Protein AF-A0A2N0MC65-F1 (afdb_monomer)

Nearest PDB structures (foldseek):
  3na7-assembly1_A  TM=7.141E-01  e=5.495E-02  Helicobacter pylori NCTC 11638
  4ilo-assembly1_A  TM=3.218E-01  e=8.402E-02  Chlamydia trachomatis L2/434/Bu
  5ul1-assembly1_B  TM=4.715E-01  e=9.514E-01  Homo sapiens
  7pg5-assembly1_B  TM=2.904E-01  e=3.392E-01  Homo sapiens
  3mtt-assembly1_A  TM=3.171E-01  e=9.514E-01  Homo sapiens

Foldseek 3Di:
DDDDDDDDDDDDDPDDDPDDPVVVVVVVVVVVVVVPPPPPDPPVFDQDLPCFQVDADPPPRATWGWDWDQDPVRDIFIWTAGPVVRDTDGSCVVVVVVLVVLVVCLVDLVNLVVVLVVVLCVLCVCVVVLVVVLVVLVVVLVVLVVVLVVLVVVLVVDDDPVVNVVSVVVNVVSVVVNVVSVVVNVVSVVVNVVSVVVRDDSVVSSVCSVCVVVVSVVSGD

Mean predicted aligned error: 14.7 Å

Structure (mmCIF, N/CA/C/O backbone):
data_AF-A0A2N0MC65-F1
#
_entry.id   AF-A0A2N0MC65-F1
#
loop_
_atom_site.group_PDB
_atom_site.id
_atom_site.type_symbol
_atom_site.label_atom_id
_atom_site.label_alt_id
_atom_site.label_comp_id
_atom_site.label_asym_id
_atom_site.label_entity_id
_atom_site.label_seq_id
_atom_site.pdbx_PDB_ins_code
_atom_site.Cartn_x
_atom_site.Cartn_y
_atom_site.Cartn_z
_atom_site.occupancy
_atom_site.B_iso_or_equiv
_atom_site.auth_seq_id
_atom_site.auth_comp_id
_atom_site.auth_asym_id
_atom_site.auth_atom_id
_atom_site.pdbx_PDB_model_num
ATOM 1 N N . MET A 1 1 ? -0.352 57.817 -44.879 1.00 36.62 1 MET A N 1
ATOM 2 C CA . MET A 1 1 ? -1.234 56.974 -44.046 1.00 36.62 1 MET A CA 1
ATOM 3 C C . MET A 1 1 ? -0.317 56.097 -43.220 1.00 36.62 1 MET A C 1
ATOM 5 O O . MET A 1 1 ? 0.331 55.238 -43.797 1.00 36.62 1 MET A O 1
ATOM 9 N N . GLY A 1 2 ? -0.131 56.429 -41.943 1.00 42.50 2 GLY A N 1
ATOM 10 C CA . GLY A 1 2 ? 0.715 55.675 -41.018 1.00 42.50 2 GLY A CA 1
ATOM 11 C C . GLY A 1 2 ? -0.144 55.245 -39.841 1.00 42.50 2 GLY A C 1
ATOM 12 O O . GLY A 1 2 ? -0.657 56.103 -39.130 1.00 42.50 2 GLY A O 1
ATOM 13 N N . GLU A 1 3 ? -0.353 53.942 -39.697 1.00 45.69 3 GLU A N 1
ATOM 14 C CA . GLU A 1 3 ? -1.009 53.346 -38.537 1.00 45.69 3 GLU A CA 1
ATOM 15 C C . GLU A 1 3 ? 0.048 53.180 -37.442 1.00 45.69 3 GLU A C 1
ATOM 17 O O . GLU A 1 3 ? 0.952 52.351 -37.535 1.00 45.69 3 GLU A O 1
ATOM 22 N N . SER A 1 4 ? -0.020 54.039 -36.430 1.00 49.09 4 SER A N 1
ATOM 23 C CA . SER A 1 4 ? 0.725 53.905 -35.182 1.00 49.09 4 SER A CA 1
ATOM 24 C C . SER A 1 4 ? 0.089 52.791 -34.350 1.00 49.09 4 SER A C 1
ATOM 26 O O . SER A 1 4 ? -1.007 52.976 -33.824 1.00 49.09 4 SER A O 1
ATOM 28 N N . GLY A 1 5 ? 0.751 51.636 -34.254 1.00 55.03 5 GLY A N 1
ATOM 29 C CA . GLY A 1 5 ? 0.361 50.569 -33.332 1.00 55.03 5 GLY A CA 1
ATOM 30 C C . GLY A 1 5 ? 0.588 51.012 -31.887 1.00 55.03 5 GLY A C 1
ATOM 31 O O . GLY A 1 5 ? 1.717 51.327 -31.517 1.00 55.03 5 GLY A O 1
ATOM 32 N N . GLU A 1 6 ? -0.477 51.082 -31.091 1.00 60.78 6 GLU A N 1
ATOM 33 C CA . GLU A 1 6 ? -0.399 51.393 -29.660 1.00 60.78 6 GLU A CA 1
ATOM 34 C C . GLU A 1 6 ? 0.284 50.253 -28.888 1.00 60.78 6 GLU A C 1
ATOM 36 O O . GLU A 1 6 ? -0.040 49.077 -29.066 1.00 60.78 6 GLU A O 1
ATOM 41 N N . GLU A 1 7 ? 1.235 50.604 -28.018 1.00 63.44 7 GLU A N 1
ATOM 42 C CA . GLU A 1 7 ? 1.900 49.651 -27.127 1.00 63.44 7 GLU A CA 1
ATOM 43 C C . GLU A 1 7 ? 0.936 49.144 -26.038 1.00 63.44 7 GLU A C 1
ATOM 45 O O . GLU A 1 7 ? 0.176 49.929 -25.460 1.00 63.44 7 GLU A O 1
ATOM 50 N N . PRO A 1 8 ? 0.967 47.840 -25.707 1.00 70.69 8 PRO A N 1
ATOM 51 C CA . PRO A 1 8 ? 0.095 47.275 -24.689 1.00 70.69 8 PRO A CA 1
ATOM 52 C C . PRO A 1 8 ? 0.433 47.841 -23.306 1.00 70.69 8 PRO A C 1
ATOM 54 O O . PRO A 1 8 ? 1.553 47.711 -22.811 1.00 70.69 8 PRO A O 1
ATOM 57 N N . ARG A 1 9 ? -0.570 48.436 -22.653 1.00 81.06 9 ARG A N 1
ATOM 58 C CA . ARG A 1 9 ? -0.464 48.973 -21.294 1.00 81.06 9 ARG A CA 1
ATOM 59 C C . ARG A 1 9 ? -1.045 47.989 -20.283 1.00 81.06 9 ARG A C 1
ATOM 61 O O . ARG A 1 9 ? -2.192 47.571 -20.409 1.00 81.06 9 ARG A O 1
ATOM 68 N N . LEU A 1 10 ? -0.269 47.669 -19.249 1.00 82.12 10 LEU A N 1
ATOM 69 C CA . LEU A 1 10 ? -0.772 46.947 -18.081 1.00 82.12 10 LEU A CA 1
ATOM 70 C C . LEU A 1 10 ? -1.671 47.875 -17.255 1.00 82.12 10 LEU A C 1
ATOM 72 O O . LEU A 1 10 ? -1.295 49.012 -16.957 1.00 82.12 10 LEU A O 1
ATOM 76 N N . VAL A 1 11 ? -2.861 47.388 -16.915 1.00 82.12 11 VAL A N 1
ATOM 77 C CA . VAL A 1 11 ? -3.852 48.093 -16.099 1.00 82.12 11 VAL A CA 1
ATOM 78 C C . VAL A 1 11 ? -4.294 47.204 -14.949 1.00 82.12 11 VAL A C 1
ATOM 80 O O . VAL A 1 11 ? -4.362 45.982 -15.095 1.00 82.12 11 VAL A O 1
ATOM 83 N N . ASP A 1 12 ? -4.606 47.828 -13.818 1.00 81.50 12 ASP A N 1
ATOM 84 C CA . ASP A 1 12 ? -5.104 47.110 -12.654 1.00 81.50 12 ASP A CA 1
ATOM 85 C C . ASP A 1 12 ? -6.504 46.553 -12.922 1.00 81.50 12 ASP A C 1
ATOM 87 O O . ASP A 1 12 ? -7.374 47.213 -13.501 1.00 81.50 12 ASP A O 1
ATOM 91 N N . ALA A 1 13 ? -6.716 45.313 -12.491 1.00 80.50 13 ALA A N 1
ATOM 92 C CA . ALA A 1 13 ? -8.001 44.651 -12.609 1.00 80.50 13 ALA A CA 1
ATOM 93 C C . ALA A 1 13 ? -9.028 45.262 -11.643 1.00 80.50 13 ALA A C 1
ATOM 95 O O . ALA A 1 13 ? -8.738 45.538 -10.483 1.00 80.50 13 ALA A O 1
ATOM 96 N N . VAL A 1 14 ? -10.269 45.401 -12.111 1.00 88.88 14 VAL A N 1
ATOM 97 C CA . VAL A 1 14 ? -11.419 45.871 -11.310 1.00 88.88 14 VAL A CA 1
ATOM 98 C C . VAL A 1 14 ? -12.122 44.742 -10.541 1.00 88.88 14 VAL A C 1
ATOM 100 O O . VAL A 1 14 ? -13.134 44.974 -9.883 1.00 88.88 14 VAL A O 1
ATOM 103 N N . TRP A 1 15 ? -11.606 43.514 -10.617 1.00 87.12 15 TRP A N 1
ATOM 104 C CA . TRP A 1 15 ? -12.143 42.336 -9.933 1.00 87.12 15 TRP A CA 1
ATOM 105 C C . TRP A 1 15 ? -11.173 41.814 -8.867 1.00 87.12 15 TRP A C 1
ATOM 107 O O . TRP A 1 15 ? -9.959 41.979 -9.001 1.00 87.12 15 TRP A O 1
ATOM 117 N N . PRO A 1 16 ? -11.691 41.161 -7.808 1.00 84.31 16 PRO A N 1
ATOM 118 C CA . PRO A 1 16 ? -10.854 40.593 -6.763 1.00 84.31 16 PRO A CA 1
ATOM 119 C C . PRO A 1 16 ? -9.924 39.510 -7.318 1.00 84.31 16 PRO A C 1
ATOM 121 O O . PRO A 1 16 ? -10.301 38.708 -8.177 1.00 84.31 16 PRO A O 1
ATOM 124 N N . ALA A 1 17 ? -8.697 39.485 -6.800 1.00 84.62 17 ALA A N 1
ATOM 125 C CA . ALA A 1 17 ? -7.692 38.512 -7.191 1.00 84.62 17 ALA A CA 1
ATOM 126 C C . ALA A 1 17 ? -8.125 37.088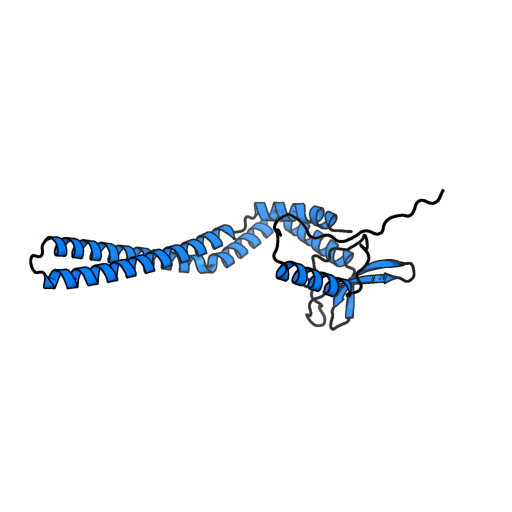 -6.801 1.00 84.62 17 ALA A C 1
ATOM 128 O O . ALA A 1 17 ? -8.540 36.835 -5.672 1.00 84.62 17 ALA A O 1
ATOM 129 N N . ILE A 1 18 ? -7.991 36.147 -7.739 1.00 90.25 18 ILE A N 1
ATOM 130 C CA . ILE A 1 18 ? -8.293 34.720 -7.516 1.00 90.25 18 ILE A CA 1
ATOM 131 C C . ILE A 1 18 ? -7.242 34.082 -6.594 1.00 90.25 18 ILE A C 1
ATOM 133 O O . ILE A 1 18 ? -7.524 33.142 -5.853 1.00 90.25 18 ILE A O 1
ATOM 137 N N . VAL A 1 19 ? -6.011 34.591 -6.644 1.00 89.88 19 VAL A N 1
ATOM 138 C CA . VAL A 1 19 ? -4.861 34.101 -5.885 1.00 89.88 19 VAL A CA 1
ATOM 139 C C . VAL A 1 19 ? -4.176 35.296 -5.232 1.00 89.88 19 VAL A C 1
ATOM 141 O O . VAL A 1 19 ? -4.154 36.379 -5.809 1.00 89.88 19 VAL A O 1
ATOM 144 N N . ASN A 1 20 ? -3.619 35.112 -4.033 1.00 90.50 20 ASN A N 1
ATOM 145 C CA . ASN A 1 20 ? -2.856 36.174 -3.387 1.00 90.50 20 ASN A CA 1
ATOM 146 C C . ASN A 1 20 ? -1.553 36.477 -4.155 1.00 90.50 20 ASN A C 1
ATOM 148 O O . ASN A 1 20 ? -0.960 35.610 -4.806 1.00 90.50 20 ASN A O 1
ATOM 152 N N . GLU A 1 21 ? -1.108 37.727 -4.058 1.00 86.94 21 GLU A N 1
ATOM 153 C CA . GLU A 1 21 ? 0.061 38.221 -4.790 1.00 86.94 21 GLU A CA 1
ATOM 154 C C . GLU A 1 21 ? 1.336 37.457 -4.412 1.00 86.94 21 GLU A C 1
ATOM 156 O O . GLU A 1 21 ? 2.137 37.092 -5.269 1.00 86.94 21 GLU A O 1
ATOM 161 N N . GLU A 1 22 ? 1.491 37.113 -3.132 1.00 90.19 22 GLU A N 1
ATOM 162 C CA . GLU A 1 22 ? 2.648 36.361 -2.642 1.00 90.19 22 GLU A CA 1
ATOM 163 C C . GLU A 1 22 ? 2.782 34.986 -3.313 1.00 90.19 22 GLU A C 1
ATOM 165 O O . GLU A 1 22 ? 3.877 34.617 -3.751 1.00 90.19 22 GLU A O 1
ATOM 170 N N . LYS A 1 23 ? 1.679 34.233 -3.455 1.00 90.25 23 LYS A N 1
ATOM 171 C CA . LYS A 1 23 ? 1.675 32.928 -4.135 1.00 90.25 23 LYS A CA 1
ATOM 172 C C . LYS A 1 23 ? 1.875 33.089 -5.635 1.00 90.25 23 LYS A C 1
ATOM 174 O O . LYS A 1 23 ? 2.596 32.282 -6.221 1.00 90.25 23 LYS A O 1
ATOM 179 N N . PHE A 1 24 ? 1.300 34.122 -6.253 1.00 91.94 24 PHE A N 1
ATOM 180 C CA . PHE A 1 24 ? 1.530 34.412 -7.669 1.00 91.94 24 PHE A CA 1
ATOM 181 C C . PHE A 1 24 ? 3.016 34.686 -7.943 1.00 91.94 24 PHE A C 1
ATOM 183 O O . PHE A 1 24 ? 3.626 34.017 -8.780 1.00 91.94 24 PHE A O 1
ATOM 190 N N . GLN A 1 25 ? 3.643 35.571 -7.164 1.00 90.81 25 GLN A N 1
ATOM 191 C CA . GLN A 1 25 ? 5.069 35.878 -7.294 1.00 90.81 25 GLN A CA 1
ATOM 192 C C . GLN A 1 25 ? 5.977 34.696 -6.938 1.00 90.81 25 GLN A C 1
ATOM 194 O O . GLN A 1 25 ? 7.052 34.550 -7.522 1.00 90.81 25 GLN A O 1
ATOM 199 N N . ALA A 1 26 ? 5.589 33.838 -5.989 1.00 87.62 26 ALA A N 1
ATOM 200 C CA . ALA A 1 26 ? 6.330 32.614 -5.686 1.00 87.62 26 ALA A CA 1
ATOM 201 C C . ALA A 1 26 ? 6.344 31.648 -6.884 1.00 87.62 26 ALA A C 1
ATOM 203 O O . ALA A 1 26 ? 7.395 31.102 -7.222 1.00 87.62 26 ALA A O 1
ATOM 204 N N . VAL A 1 27 ? 5.209 31.489 -7.575 1.00 88.00 27 VAL A N 1
ATOM 205 C CA . VAL A 1 27 ? 5.118 30.667 -8.792 1.00 88.00 27 VAL A CA 1
ATOM 206 C C . VAL A 1 27 ? 5.923 31.278 -9.937 1.00 88.00 27 VAL A C 1
ATOM 208 O O . VAL A 1 27 ? 6.680 30.552 -10.576 1.00 88.00 27 VAL A O 1
ATOM 211 N N . GLN A 1 28 ? 5.836 32.592 -10.166 1.00 88.06 28 GLN A N 1
ATOM 212 C CA . GLN A 1 28 ? 6.640 33.263 -11.200 1.00 88.06 28 GLN A CA 1
ATOM 213 C C . GLN A 1 28 ? 8.144 33.077 -10.961 1.00 88.06 28 GLN A C 1
ATOM 215 O O . GLN A 1 28 ? 8.881 32.771 -11.896 1.00 88.06 28 GLN A O 1
ATOM 220 N N . ARG A 1 29 ? 8.598 33.165 -9.702 1.00 86.19 29 ARG A N 1
ATOM 221 C CA . ARG A 1 29 ? 9.990 32.867 -9.326 1.00 86.19 29 ARG A CA 1
ATOM 222 C C . ARG A 1 29 ? 10.370 31.419 -9.631 1.00 86.19 29 ARG A C 1
ATOM 224 O O . ARG A 1 29 ? 11.403 31.200 -10.248 1.00 86.19 29 ARG A O 1
ATOM 231 N N . LEU A 1 30 ? 9.524 30.447 -9.281 1.00 79.50 30 LEU A N 1
ATOM 232 C CA . LEU A 1 30 ? 9.754 29.033 -9.608 1.00 79.50 30 LEU A CA 1
ATOM 233 C C . LEU A 1 30 ? 9.799 28.775 -11.121 1.00 79.50 30 LEU A C 1
ATOM 235 O O . LEU A 1 30 ? 10.592 27.956 -11.579 1.00 79.50 30 LEU A O 1
ATOM 239 N N . MET A 1 31 ? 8.948 29.444 -11.901 1.00 74.94 31 MET A N 1
ATOM 240 C CA . MET A 1 31 ? 8.931 29.317 -13.361 1.00 74.94 31 MET A CA 1
ATOM 241 C C . MET A 1 31 ? 10.159 29.969 -14.001 1.00 74.94 31 MET A C 1
ATOM 243 O O . MET A 1 31 ? 10.722 29.392 -14.924 1.00 74.94 31 MET A O 1
ATOM 247 N N . ALA A 1 32 ? 10.606 31.121 -13.497 1.00 76.25 32 ALA A N 1
ATOM 248 C CA . ALA A 1 32 ? 11.828 31.778 -13.953 1.00 76.25 32 ALA A CA 1
ATOM 249 C C . ALA A 1 32 ? 13.080 30.946 -13.629 1.00 76.25 32 ALA A C 1
ATOM 251 O O . ALA A 1 32 ? 13.940 30.784 -14.492 1.00 76.25 32 ALA A O 1
ATOM 252 N N . ASP A 1 33 ? 13.144 30.359 -12.431 1.00 66.31 33 ASP A N 1
ATOM 253 C CA . ASP A 1 33 ? 14.253 29.502 -11.990 1.00 66.31 33 ASP A CA 1
ATOM 254 C C . ASP A 1 33 ? 14.330 28.212 -12.831 1.00 66.31 33 ASP A C 1
ATOM 256 O O . ASP A 1 33 ? 15.387 27.833 -13.334 1.00 66.31 33 ASP A O 1
ATOM 260 N N . LYS A 1 34 ? 13.171 27.601 -13.124 1.00 56.34 34 LYS A N 1
ATOM 261 C CA . LYS A 1 34 ? 13.060 26.464 -14.058 1.00 56.34 34 LYS A CA 1
ATOM 262 C C . LYS A 1 34 ? 13.253 26.849 -15.531 1.00 56.34 34 LYS A C 1
ATOM 264 O O . LYS A 1 34 ? 13.593 25.995 -16.345 1.00 56.34 34 LYS A O 1
ATOM 269 N N . GLY A 1 35 ? 13.029 28.110 -15.890 1.00 47.56 35 GLY A N 1
ATOM 270 C CA . GLY A 1 35 ? 13.217 28.632 -17.244 1.00 47.56 35 GLY A CA 1
ATOM 271 C C . GLY A 1 35 ? 14.684 28.880 -17.608 1.00 47.56 35 GLY A C 1
ATOM 272 O O . GLY A 1 35 ? 15.019 28.882 -18.791 1.00 47.56 35 GLY A O 1
ATOM 273 N N . GLN A 1 36 ? 15.565 29.053 -16.614 1.00 47.59 36 GLN A N 1
ATOM 274 C CA . GLN A 1 36 ? 17.010 29.235 -16.821 1.00 47.59 36 GLN A CA 1
ATOM 275 C C . GLN A 1 36 ? 17.786 27.916 -16.933 1.00 47.59 36 GLN A C 1
ATOM 277 O O . GLN A 1 36 ? 18.878 27.886 -17.504 1.00 47.59 36 GLN A O 1
ATOM 282 N N . THR A 1 37 ? 17.226 26.799 -16.467 1.00 43.25 37 THR A N 1
ATOM 283 C CA . THR A 1 37 ? 17.729 25.471 -16.829 1.00 43.25 37 THR A CA 1
ATOM 284 C C . THR A 1 37 ? 17.383 25.183 -18.288 1.00 43.25 37 THR A C 1
ATOM 286 O O . THR A 1 37 ? 16.239 24.883 -18.607 1.00 43.25 37 THR A O 1
ATOM 289 N N . HIS A 1 38 ? 18.375 25.306 -19.175 1.00 43.81 38 HIS A N 1
ATOM 290 C CA . HIS A 1 38 ? 18.324 25.012 -20.612 1.00 43.81 38 HIS A CA 1
ATOM 291 C C . HIS A 1 38 ? 17.543 23.729 -20.969 1.00 43.81 38 HIS A C 1
ATOM 293 O O . HIS A 1 38 ? 18.106 22.648 -21.128 1.00 43.81 38 HIS A O 1
ATOM 299 N N . GLY A 1 39 ? 16.239 23.885 -21.173 1.00 41.28 39 GLY A N 1
ATOM 300 C CA . GLY A 1 39 ? 15.321 22.890 -21.721 1.00 41.28 39 GLY A CA 1
ATOM 301 C C . GLY A 1 39 ? 14.270 23.550 -22.612 1.00 41.28 39 GLY A C 1
ATOM 302 O O . GLY A 1 39 ? 13.140 23.082 -22.700 1.00 41.28 39 GLY A O 1
ATOM 303 N N . SER A 1 40 ? 14.612 24.684 -23.230 1.00 42.94 40 SER A N 1
ATOM 304 C CA . SER A 1 40 ? 13.756 25.397 -24.176 1.00 42.94 40 SER A CA 1
ATOM 305 C C . SER A 1 40 ? 13.710 24.630 -25.489 1.00 42.94 40 SER A C 1
ATOM 307 O O . SER A 1 40 ? 14.579 24.749 -26.349 1.00 42.94 40 SER A O 1
ATOM 309 N N . GLY A 1 41 ? 12.681 23.812 -25.608 1.00 39.09 41 GLY A N 1
ATOM 310 C CA . GLY A 1 41 ? 12.349 23.066 -26.800 1.00 39.09 41 GLY A CA 1
ATOM 311 C C . GLY A 1 41 ? 11.557 21.862 -26.359 1.00 39.09 41 GLY A C 1
ATOM 312 O O . GLY A 1 41 ? 12.113 20.947 -25.757 1.00 39.09 41 GLY A O 1
ATOM 313 N N . ALA A 1 42 ? 10.265 21.853 -26.670 1.00 44.41 42 ALA A N 1
ATOM 314 C CA . ALA A 1 42 ? 9.516 20.618 -26.783 1.00 44.41 42 ALA A CA 1
ATOM 315 C C . ALA A 1 42 ? 10.257 19.730 -27.794 1.00 44.41 42 ALA A C 1
ATOM 317 O O . ALA A 1 42 ? 10.017 19.789 -28.997 1.00 44.41 42 ALA A O 1
ATOM 318 N N . SER A 1 43 ? 11.253 18.975 -27.328 1.00 44.78 43 SER A N 1
ATOM 319 C CA . SER A 1 43 ? 11.901 17.974 -28.147 1.00 44.78 43 SER A CA 1
ATOM 320 C C . SER A 1 43 ? 10.841 16.901 -28.304 1.00 44.78 43 SER A C 1
ATOM 322 O O . SER A 1 43 ? 10.535 16.203 -27.340 1.00 44.78 43 SER A O 1
ATOM 324 N N . SER A 1 44 ? 10.242 16.834 -29.485 1.00 52.59 44 SER A N 1
ATOM 325 C CA . SER A 1 44 ? 9.050 16.049 -29.818 1.00 52.59 44 SER A CA 1
ATOM 326 C C . SER A 1 44 ? 9.230 14.530 -29.724 1.00 52.59 44 SER A C 1
ATOM 328 O O . SER A 1 44 ? 8.427 13.795 -30.272 1.00 52.59 44 SER A O 1
ATOM 330 N N . ILE A 1 45 ? 10.291 14.060 -29.070 1.00 53.81 45 ILE A N 1
ATOM 331 C CA . ILE A 1 45 ? 10.597 12.654 -28.836 1.00 53.81 45 ILE A CA 1
ATOM 332 C C . ILE A 1 45 ? 11.269 12.597 -27.458 1.00 53.81 45 ILE A C 1
ATOM 334 O O . ILE A 1 45 ? 12.495 12.727 -27.345 1.00 53.81 45 ILE A O 1
ATOM 338 N N . GLN A 1 46 ? 10.458 12.514 -26.403 1.00 66.25 46 GLN A N 1
ATOM 339 C CA . GLN A 1 46 ? 10.926 12.200 -25.055 1.00 66.25 46 GLN A CA 1
ATOM 340 C C . GLN A 1 46 ? 10.673 10.716 -24.830 1.00 66.25 46 GLN A C 1
ATOM 342 O O . GLN A 1 46 ? 9.563 10.323 -24.496 1.00 66.25 46 GLN A O 1
ATOM 347 N N . HIS A 1 47 ? 11.694 9.886 -25.051 1.00 77.75 47 HIS A N 1
ATOM 348 C CA . HIS A 1 47 ? 11.622 8.487 -24.637 1.00 77.75 47 HIS A CA 1
ATOM 349 C C . HIS A 1 47 ? 11.307 8.422 -23.146 1.00 77.75 47 HIS A C 1
ATOM 351 O O . HIS A 1 47 ? 12.029 9.010 -22.335 1.00 77.75 47 HIS A O 1
ATOM 357 N N . VAL A 1 48 ? 10.222 7.740 -22.790 1.00 84.88 48 VAL A N 1
ATOM 358 C CA . VAL A 1 48 ? 9.811 7.589 -21.397 1.00 84.88 48 VAL A CA 1
ATOM 359 C C . VAL A 1 48 ? 10.616 6.449 -20.787 1.00 84.88 48 VAL A C 1
ATOM 361 O O . VAL A 1 48 ? 10.358 5.276 -21.033 1.00 84.88 48 VAL A O 1
ATOM 364 N N . TYR A 1 49 ? 11.614 6.783 -19.971 1.00 87.00 49 TYR A N 1
ATOM 365 C CA . TYR A 1 49 ? 12.469 5.788 -19.323 1.00 87.00 49 TYR A CA 1
ATOM 366 C C . TYR A 1 49 ? 11.805 5.155 -18.092 1.00 87.00 49 TYR A C 1
ATOM 368 O O . TYR A 1 49 ? 12.285 5.325 -16.966 1.00 87.00 49 TYR A O 1
ATOM 376 N N . SER A 1 50 ? 10.735 4.388 -18.305 1.00 85.25 50 SER A N 1
ATOM 377 C CA . SER A 1 50 ? 9.929 3.749 -17.252 1.00 85.25 50 SER A CA 1
ATOM 378 C C . SER A 1 50 ? 10.723 2.797 -16.348 1.00 85.25 50 SER A C 1
ATOM 380 O O . SER A 1 50 ? 10.352 2.591 -15.198 1.00 85.25 50 SER A O 1
ATOM 382 N N . LEU A 1 51 ? 11.838 2.239 -16.838 1.00 89.19 51 LEU A N 1
ATOM 383 C CA . LEU A 1 51 ? 12.704 1.331 -16.072 1.00 89.19 51 LEU A CA 1
ATOM 384 C C . LEU A 1 51 ? 13.892 2.025 -15.386 1.00 89.19 51 LEU A C 1
ATOM 386 O O . LEU A 1 51 ? 14.769 1.352 -14.832 1.00 89.19 51 LEU A O 1
ATOM 390 N N . SER A 1 52 ? 13.950 3.361 -15.410 1.00 90.00 52 SER A N 1
ATOM 391 C CA . SER A 1 52 ? 14.992 4.099 -14.689 1.00 90.00 52 SER A CA 1
ATOM 392 C C . SER A 1 52 ? 14.993 3.695 -13.222 1.00 90.00 52 SER A C 1
ATOM 394 O O . SER A 1 52 ? 13.944 3.608 -12.587 1.00 90.00 52 SER A O 1
ATOM 396 N N . ARG A 1 53 ? 16.184 3.454 -12.674 1.00 89.12 53 ARG A N 1
ATOM 397 C CA . ARG A 1 53 ? 16.413 3.040 -11.282 1.00 89.12 53 ARG A CA 1
ATOM 398 C C . ARG A 1 53 ? 15.888 1.649 -10.900 1.00 89.12 53 ARG A C 1
ATOM 400 O O . ARG A 1 53 ? 16.164 1.218 -9.780 1.00 89.12 53 ARG A O 1
ATOM 407 N N . LEU A 1 54 ? 15.204 0.944 -11.807 1.00 92.62 54 LEU A N 1
ATOM 408 C CA . LEU A 1 54 ? 14.873 -0.483 -11.687 1.00 92.62 54 LEU A CA 1
ATOM 409 C C . LEU A 1 54 ? 15.988 -1.362 -12.267 1.00 92.62 54 LEU A C 1
ATOM 411 O O . LEU A 1 54 ? 16.273 -2.442 -11.747 1.00 92.62 54 LEU A O 1
ATOM 415 N N . VAL A 1 55 ? 16.669 -0.880 -13.309 1.00 91.88 55 VAL A N 1
ATOM 416 C CA . VAL A 1 55 ? 17.843 -1.544 -13.885 1.00 91.88 55 VAL A CA 1
ATOM 417 C C . VAL A 1 55 ? 19.068 -1.293 -13.001 1.00 91.88 55 VAL A C 1
ATOM 419 O O . VAL A 1 55 ? 19.371 -0.153 -12.640 1.00 91.88 55 VAL A O 1
ATOM 422 N N . HIS A 1 56 ? 19.790 -2.363 -12.665 1.00 94.00 56 HIS A N 1
ATOM 423 C CA . HIS A 1 56 ? 20.982 -2.315 -11.817 1.00 94.00 56 HIS A CA 1
ATOM 424 C C . HIS A 1 56 ? 22.223 -2.761 -12.595 1.00 94.00 56 HIS A C 1
ATOM 426 O O . HIS A 1 56 ? 22.206 -3.754 -13.325 1.00 94.00 56 HIS A O 1
ATOM 432 N N . CYS A 1 57 ? 23.332 -2.044 -12.417 1.00 93.75 57 CYS A N 1
ATOM 433 C CA . CYS A 1 57 ? 24.602 -2.392 -13.038 1.00 93.75 57 CYS A CA 1
ATOM 434 C C . CYS A 1 57 ? 25.195 -3.634 -12.367 1.00 93.75 57 CYS A C 1
ATOM 436 O O . CYS A 1 57 ? 25.522 -3.607 -11.186 1.00 93.75 57 CYS A O 1
ATOM 438 N N . LYS A 1 58 ? 25.446 -4.704 -13.128 1.00 92.12 58 LYS A N 1
ATOM 439 C CA . LYS A 1 58 ? 26.060 -5.933 -12.591 1.00 92.12 58 LYS A CA 1
ATOM 440 C C . LYS A 1 58 ? 27.457 -5.719 -11.988 1.00 92.12 58 LYS A C 1
ATOM 442 O O . LYS A 1 58 ? 27.879 -6.499 -11.143 1.00 92.12 58 LYS A O 1
ATOM 447 N N . ARG A 1 59 ? 28.192 -4.690 -12.430 1.00 93.25 59 ARG A N 1
ATOM 448 C CA . ARG A 1 59 ? 29.579 -4.447 -12.002 1.00 93.25 59 ARG A CA 1
ATOM 449 C C . ARG A 1 59 ? 29.680 -3.807 -10.616 1.00 93.25 59 ARG A C 1
ATOM 451 O O . ARG A 1 59 ? 30.534 -4.228 -9.846 1.00 93.25 59 ARG A O 1
ATOM 458 N N . CYS A 1 60 ? 28.859 -2.799 -10.319 1.00 93.56 60 CYS A N 1
ATOM 459 C CA . CYS A 1 60 ? 28.900 -2.080 -9.037 1.00 93.56 60 CYS A CA 1
ATOM 460 C C . CYS A 1 60 ? 27.613 -2.198 -8.205 1.00 93.56 60 CYS A C 1
ATOM 462 O O . CYS A 1 60 ? 27.581 -1.739 -7.072 1.00 93.56 60 CYS A O 1
ATOM 464 N N . GLY A 1 61 ? 26.543 -2.782 -8.750 1.00 92.94 61 GLY A N 1
ATOM 465 C CA . GLY A 1 61 ? 25.220 -2.830 -8.116 1.00 92.94 61 GLY A CA 1
ATOM 466 C C . GLY A 1 61 ? 24.446 -1.508 -8.174 1.00 92.94 61 GLY A C 1
ATOM 467 O O . GLY A 1 61 ? 23.283 -1.469 -7.787 1.00 92.94 61 GLY A O 1
ATOM 468 N N . GLY A 1 62 ? 25.058 -0.431 -8.676 1.00 92.50 62 GLY A N 1
ATOM 469 C CA . GLY A 1 62 ? 24.437 0.886 -8.770 1.00 92.50 62 GLY A CA 1
ATOM 470 C C . GLY A 1 62 ? 23.222 0.913 -9.700 1.00 92.50 62 GLY A C 1
ATOM 471 O O . GLY A 1 62 ? 23.174 0.220 -10.720 1.00 92.50 62 GLY A O 1
ATOM 472 N N . LYS A 1 63 ? 22.246 1.754 -9.352 1.00 94.12 63 LYS A N 1
ATOM 473 C CA . LYS A 1 63 ? 21.051 2.020 -10.162 1.00 94.12 63 LYS A CA 1
ATOM 474 C C . LYS A 1 63 ? 21.437 2.722 -11.466 1.00 94.12 63 LYS A C 1
ATOM 476 O O . LYS A 1 63 ? 22.364 3.532 -11.482 1.00 94.12 63 LYS A O 1
ATOM 481 N N . MET A 1 64 ? 20.749 2.385 -12.551 1.00 93.06 64 MET A N 1
ATOM 482 C CA . MET A 1 64 ? 20.977 2.973 -13.871 1.00 93.06 64 MET A CA 1
ATOM 483 C C . MET A 1 64 ? 19.840 3.927 -14.234 1.00 93.06 64 MET A C 1
ATOM 485 O O . MET A 1 64 ? 18.672 3.619 -13.997 1.00 93.06 64 MET A O 1
ATOM 489 N N . ASP A 1 65 ? 20.184 5.065 -14.825 1.00 92.56 65 ASP A N 1
ATOM 490 C CA . ASP A 1 65 ? 19.238 6.113 -15.214 1.00 92.56 65 ASP A CA 1
ATOM 491 C C . ASP A 1 65 ? 19.157 6.220 -16.742 1.00 92.56 65 ASP A C 1
ATOM 493 O O . ASP A 1 65 ? 20.110 5.888 -17.454 1.00 92.56 65 ASP A O 1
ATOM 497 N N . GLY A 1 66 ? 18.006 6.659 -17.249 1.00 90.50 66 GLY A N 1
ATOM 498 C CA . GLY A 1 66 ? 17.811 6.917 -18.670 1.00 90.50 66 GLY A CA 1
ATOM 499 C C . GLY A 1 66 ? 18.645 8.094 -19.177 1.00 90.50 66 GLY A C 1
ATOM 500 O O . GLY A 1 66 ? 18.637 9.174 -18.591 1.00 90.50 66 GLY A O 1
ATOM 501 N N . GLU A 1 67 ? 19.342 7.904 -20.290 1.00 87.88 67 GLU A N 1
ATOM 502 C CA . GLU A 1 67 ? 20.139 8.925 -20.963 1.00 87.88 67 GLU A CA 1
ATOM 503 C C . GLU A 1 67 ? 19.939 8.831 -22.479 1.00 87.88 67 GLU A C 1
ATOM 505 O O . GLU A 1 67 ? 20.027 7.756 -23.077 1.00 87.88 67 GLU A O 1
ATOM 510 N N . SER A 1 68 ? 19.711 9.978 -23.124 1.00 87.25 68 SER A N 1
ATOM 511 C CA . SER A 1 68 ? 19.707 10.068 -24.584 1.00 87.25 68 SER A CA 1
ATOM 512 C C . SER A 1 68 ? 21.051 10.579 -25.09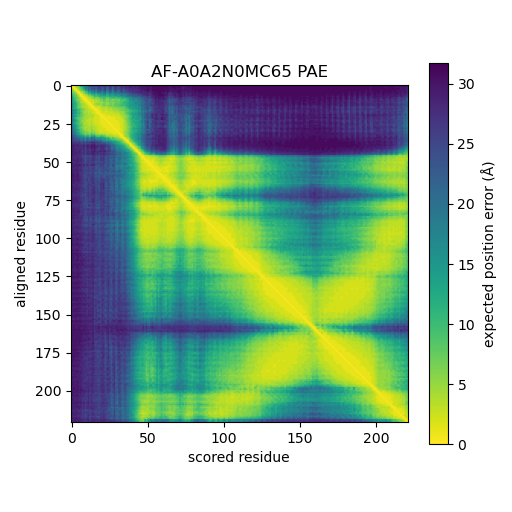1 1.00 87.25 68 SER A C 1
ATOM 514 O O . SER A 1 68 ? 21.517 11.633 -24.655 1.00 87.25 68 SER A O 1
ATOM 516 N N . ALA A 1 69 ? 21.633 9.894 -26.069 1.00 79.81 69 ALA A N 1
ATOM 517 C CA . ALA A 1 69 ? 22.814 10.344 -26.795 1.00 79.81 69 ALA A CA 1
ATOM 518 C C . ALA A 1 69 ? 22.435 10.743 -28.226 1.00 79.81 69 ALA A C 1
ATOM 520 O O . ALA A 1 69 ? 21.623 10.082 -28.866 1.00 79.81 69 ALA A O 1
ATOM 521 N N . THR A 1 70 ? 23.042 11.804 -28.757 1.00 82.69 70 THR A N 1
ATOM 522 C CA . THR A 1 70 ? 22.864 12.193 -30.166 1.00 82.69 70 THR A CA 1
ATOM 523 C C . THR A 1 70 ? 24.108 11.798 -30.953 1.00 82.69 70 THR A C 1
ATOM 525 O O . THR A 1 70 ? 25.222 12.193 -30.609 1.00 82.69 70 THR A O 1
ATOM 528 N N . GLY A 1 71 ? 23.933 10.975 -31.986 1.00 78.12 71 GLY A N 1
ATOM 529 C CA . GLY A 1 71 ? 25.008 10.554 -32.879 1.00 78.12 71 GLY A CA 1
ATOM 530 C C . GLY A 1 71 ? 25.453 11.667 -33.831 1.00 78.12 71 GLY A C 1
ATOM 531 O O . GLY A 1 71 ? 24.778 12.679 -34.000 1.00 78.12 71 GLY A O 1
ATOM 532 N N . ARG A 1 72 ? 26.579 11.450 -34.522 1.00 76.88 72 ARG A N 1
ATOM 533 C CA . ARG A 1 72 ? 27.159 12.427 -35.470 1.00 76.88 72 ARG A CA 1
ATOM 534 C C . ARG A 1 72 ? 26.222 12.819 -36.621 1.00 76.88 72 ARG A C 1
ATOM 536 O O . ARG A 1 72 ? 26.347 13.916 -37.143 1.00 76.88 72 ARG A O 1
ATOM 543 N N . LEU A 1 73 ? 25.301 11.931 -37.001 1.00 79.94 73 LEU A N 1
ATOM 544 C CA . LEU A 1 73 ? 24.294 12.153 -38.049 1.00 79.94 73 LEU A CA 1
ATOM 545 C C . LEU A 1 73 ? 22.982 12.769 -37.521 1.00 79.94 73 LEU A C 1
ATOM 547 O O . LEU A 1 73 ? 22.006 12.841 -38.257 1.00 79.94 73 LEU A O 1
ATOM 551 N N . GLY A 1 74 ? 22.926 13.176 -36.248 1.00 76.50 74 GLY A N 1
ATOM 552 C CA . GLY A 1 74 ? 21.720 13.740 -35.630 1.00 76.50 74 GLY A CA 1
ATOM 553 C C . GLY A 1 74 ? 20.710 12.705 -35.118 1.00 76.50 74 GLY A C 1
ATOM 554 O O . GLY A 1 74 ? 19.728 13.082 -34.486 1.00 76.50 74 GLY A O 1
ATOM 555 N N . SER A 1 75 ? 20.947 11.405 -35.327 1.00 80.44 75 SER A N 1
ATOM 556 C CA . SER A 1 75 ? 20.106 10.335 -34.773 1.00 80.44 75 SER A CA 1
ATOM 557 C C . SER A 1 75 ? 20.205 10.288 -33.246 1.00 80.44 75 SER A C 1
ATOM 559 O O . SER A 1 75 ? 21.312 10.249 -32.700 1.00 80.44 75 SER A O 1
ATOM 561 N N . LYS A 1 76 ? 19.060 10.266 -32.558 1.00 82.69 76 LYS A N 1
ATOM 562 C CA . LYS A 1 76 ? 18.991 10.066 -31.105 1.00 82.69 76 LYS A CA 1
ATOM 563 C C . LYS A 1 76 ? 19.007 8.575 -30.769 1.00 82.69 76 LYS A C 1
ATOM 565 O O . LYS A 1 76 ? 18.323 7.787 -31.410 1.00 82.69 76 LYS A O 1
ATOM 570 N N . TYR A 1 77 ? 19.767 8.217 -29.743 1.00 85.50 77 TYR A N 1
ATOM 571 C CA . TYR A 1 77 ? 19.854 6.880 -29.170 1.00 85.50 77 TYR A CA 1
ATOM 572 C C . TYR A 1 77 ? 19.455 6.953 -27.702 1.00 85.50 77 TYR A C 1
ATOM 574 O O . TYR A 1 77 ? 19.951 7.813 -26.975 1.00 85.50 77 TYR A O 1
ATOM 582 N N . PHE A 1 78 ? 18.590 6.045 -27.265 1.00 90.38 78 PHE A N 1
ATOM 583 C CA . PHE A 1 78 ? 18.133 5.957 -25.881 1.00 90.38 78 PHE A CA 1
ATOM 584 C C . PHE A 1 78 ? 18.857 4.810 -25.179 1.00 90.38 78 PHE A C 1
ATOM 586 O O . PHE A 1 78 ? 18.946 3.700 -25.714 1.00 90.38 78 PHE A O 1
ATOM 593 N N . CYS A 1 79 ? 19.420 5.075 -24.003 1.00 91.62 79 CYS A N 1
ATOM 594 C CA . CYS A 1 79 ? 20.183 4.090 -23.247 1.00 91.62 79 CYS A CA 1
ATOM 595 C C . CYS A 1 79 ? 19.961 4.226 -21.741 1.00 91.62 79 CYS A C 1
ATOM 597 O O . CYS A 1 79 ? 19.613 5.294 -21.248 1.00 91.62 79 CYS A O 1
ATOM 599 N N . TYR A 1 80 ? 20.199 3.143 -21.009 1.00 93.62 80 TYR A N 1
ATOM 600 C CA . TYR A 1 80 ? 20.363 3.183 -19.562 1.00 93.62 80 TYR A CA 1
ATOM 601 C C . TYR A 1 80 ? 21.846 3.298 -19.242 1.00 93.62 80 TYR A C 1
ATOM 603 O O . TYR A 1 80 ? 22.651 2.488 -19.713 1.00 93.62 80 TYR A O 1
ATOM 611 N N . ARG A 1 81 ? 22.213 4.290 -18.430 1.00 93.69 81 ARG A N 1
ATOM 612 C CA . ARG A 1 81 ? 23.592 4.564 -18.027 1.00 93.69 81 ARG A CA 1
ATOM 613 C C . ARG A 1 81 ? 23.784 4.353 -16.533 1.00 93.69 81 ARG A C 1
ATOM 615 O O . ARG A 1 81 ? 23.010 4.826 -15.709 1.00 93.69 81 ARG A O 1
ATOM 622 N N . CYS A 1 82 ? 24.870 3.678 -16.176 1.00 94.25 82 CYS A N 1
ATOM 623 C CA . CYS A 1 82 ? 25.348 3.627 -14.799 1.00 94.25 82 CYS A CA 1
ATOM 624 C C . CYS A 1 82 ? 26.134 4.905 -14.473 1.00 94.25 82 CYS A C 1
ATOM 626 O O . CYS A 1 82 ? 27.092 5.228 -15.180 1.00 94.25 82 CYS A O 1
ATOM 628 N N . GLY A 1 83 ? 25.767 5.600 -13.393 1.00 89.69 83 GLY A N 1
ATOM 629 C CA . GLY A 1 83 ? 26.449 6.827 -12.966 1.00 89.69 83 GLY A CA 1
ATOM 630 C C . GLY A 1 83 ? 27.914 6.615 -12.565 1.00 89.69 83 GLY A C 1
ATOM 631 O O . GLY A 1 83 ? 28.760 7.442 -12.887 1.00 89.69 83 GLY A O 1
ATOM 632 N N . GLU A 1 84 ? 28.235 5.485 -11.932 1.00 90.06 84 GLU A N 1
ATOM 633 C CA . GLU A 1 84 ? 29.589 5.191 -11.437 1.00 90.06 84 GLU A CA 1
ATOM 634 C C . GLU A 1 84 ? 30.485 4.566 -12.511 1.00 90.06 84 GLU A C 1
ATOM 636 O O . GLU A 1 84 ? 31.592 5.027 -12.771 1.00 90.06 84 GLU A O 1
ATOM 641 N N . CYS A 1 85 ? 30.005 3.501 -13.162 1.00 91.94 85 CYS A N 1
ATOM 642 C CA . CYS A 1 85 ? 30.797 2.742 -14.131 1.00 91.94 85 CYS A CA 1
ATOM 643 C C . CYS A 1 85 ? 30.775 3.345 -15.544 1.00 91.94 85 CYS A C 1
ATOM 645 O O . CYS A 1 85 ? 31.497 2.858 -16.413 1.00 91.94 85 CYS A O 1
ATOM 647 N N . LEU A 1 86 ? 29.902 4.329 -15.805 1.00 88.75 86 LEU A N 1
ATOM 648 C CA . LEU A 1 86 ? 29.643 4.938 -17.121 1.00 88.75 86 LEU A CA 1
ATOM 649 C C . LEU A 1 86 ? 29.255 3.936 -18.227 1.00 88.75 86 LEU A C 1
ATOM 651 O O . LEU A 1 86 ? 29.249 4.273 -19.412 1.00 88.75 86 LEU A O 1
ATOM 655 N N . MET A 1 87 ? 28.914 2.704 -17.842 1.00 90.12 87 MET A N 1
ATOM 656 C CA . MET A 1 87 ? 28.420 1.664 -18.737 1.00 90.12 87 MET A CA 1
ATOM 657 C C . MET A 1 87 ? 27.046 2.061 -19.267 1.00 90.12 87 MET A C 1
ATOM 659 O O . MET A 1 87 ? 26.218 2.565 -18.507 1.00 90.12 87 MET A O 1
ATOM 663 N N . ARG A 1 88 ? 26.818 1.807 -20.557 1.00 91.19 88 ARG A N 1
ATOM 664 C CA . ARG A 1 88 ? 25.566 2.094 -21.255 1.00 91.19 88 ARG A CA 1
ATOM 665 C C . ARG A 1 88 ? 25.019 0.828 -21.892 1.00 91.19 88 ARG A C 1
ATOM 667 O O . ARG A 1 88 ? 25.791 0.057 -22.457 1.00 91.19 88 ARG A O 1
ATOM 674 N N . VAL A 1 89 ? 23.710 0.650 -21.808 1.00 91.69 89 VAL A N 1
ATOM 675 C CA . VAL A 1 89 ? 22.975 -0.436 -22.467 1.00 91.69 89 VAL A CA 1
ATOM 676 C C . VAL A 1 89 ? 21.827 0.186 -23.248 1.00 91.69 89 VAL A C 1
ATOM 678 O O . VAL A 1 89 ? 21.217 1.142 -22.764 1.00 91.69 89 VAL A O 1
ATOM 681 N N . ALA A 1 90 ? 21.563 -0.293 -24.462 1.00 92.00 90 ALA A N 1
ATOM 682 C CA . ALA A 1 90 ? 20.504 0.270 -25.287 1.00 92.00 90 ALA A CA 1
ATOM 683 C C . ALA A 1 90 ? 19.135 0.057 -24.619 1.00 92.00 90 ALA A C 1
ATOM 685 O O . ALA A 1 90 ? 18.841 -1.034 -24.134 1.00 92.00 90 ALA A O 1
ATOM 686 N N . ALA A 1 91 ? 18.308 1.107 -24.575 1.00 91.25 91 ALA A N 1
ATOM 687 C CA . ALA A 1 91 ? 17.029 1.060 -23.868 1.00 91.25 91 ALA A CA 1
ATOM 688 C C . ALA A 1 91 ? 16.096 0.009 -24.484 1.00 91.25 91 ALA A C 1
ATOM 690 O O . ALA A 1 91 ? 15.594 -0.836 -23.756 1.00 91.25 91 ALA A O 1
ATOM 691 N N . HIS A 1 92 ? 15.976 -0.015 -25.817 1.00 89.19 92 HIS A N 1
ATOM 692 C CA . HIS A 1 92 ? 15.129 -0.980 -26.525 1.00 89.19 92 HIS A CA 1
ATOM 693 C C . HIS A 1 92 ? 15.489 -2.443 -26.218 1.00 89.19 92 HIS A C 1
ATOM 695 O O . HIS A 1 92 ? 14.592 -3.233 -25.969 1.00 89.19 92 HIS A O 1
ATOM 701 N N . GLU A 1 93 ? 16.778 -2.802 -26.149 1.00 91.06 93 GLU A N 1
ATOM 702 C CA . GLU A 1 93 ? 17.200 -4.178 -25.839 1.00 91.06 93 GLU A CA 1
ATOM 703 C C . GLU A 1 93 ? 16.765 -4.606 -24.433 1.00 91.06 93 GLU A C 1
ATOM 705 O O . GLU A 1 93 ? 16.324 -5.734 -24.229 1.00 91.06 93 GLU A O 1
ATOM 710 N N . VAL A 1 94 ? 16.890 -3.705 -23.453 1.00 91.62 94 VAL A N 1
ATOM 711 C CA . VAL A 1 94 ? 16.511 -3.976 -22.059 1.00 91.62 94 VAL A CA 1
ATOM 712 C C . VAL A 1 94 ? 1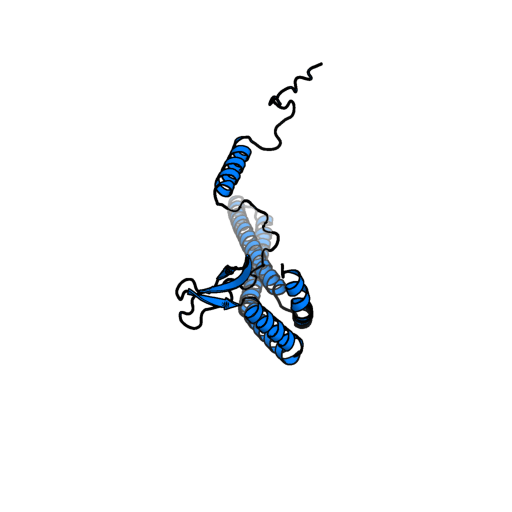4.995 -4.014 -21.911 1.00 91.62 94 VAL A C 1
ATOM 714 O O . VAL A 1 94 ? 14.458 -4.914 -21.269 1.00 91.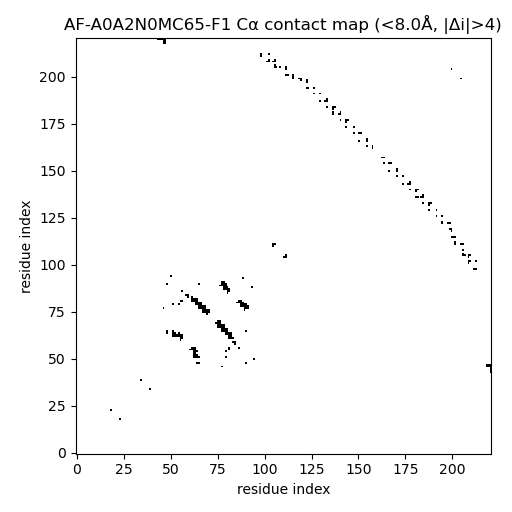62 94 VAL A O 1
ATOM 717 N N . GLU A 1 95 ? 14.314 -3.038 -22.501 1.00 91.69 95 GLU A N 1
ATOM 718 C CA . GLU A 1 95 ? 12.866 -2.895 -22.440 1.00 91.69 95 GLU A CA 1
ATOM 719 C C . GLU A 1 95 ? 12.168 -4.068 -23.121 1.00 91.69 95 GLU A C 1
ATOM 721 O O . GLU A 1 95 ? 11.342 -4.715 -22.485 1.00 91.69 95 GLU A O 1
ATOM 726 N N . ASP A 1 96 ? 12.541 -4.403 -24.359 1.00 90.25 96 ASP A N 1
ATOM 727 C CA . ASP A 1 96 ? 11.916 -5.496 -25.106 1.00 90.25 96 ASP A CA 1
ATOM 728 C C . ASP A 1 96 ? 12.172 -6.847 -24.416 1.00 90.25 96 ASP A C 1
ATOM 730 O O . ASP A 1 96 ? 11.238 -7.627 -24.235 1.00 90.25 96 ASP A O 1
ATOM 734 N N . ALA A 1 97 ? 13.387 -7.089 -23.904 1.00 91.94 97 ALA A N 1
ATOM 735 C CA . ALA A 1 97 ? 13.687 -8.307 -23.147 1.00 91.94 97 ALA A CA 1
ATOM 736 C C . ALA A 1 97 ? 12.851 -8.436 -21.860 1.00 91.94 97 ALA A C 1
ATOM 738 O O . ALA A 1 97 ? 12.434 -9.538 -21.494 1.00 91.94 97 ALA A O 1
ATOM 739 N N . ILE A 1 98 ? 12.599 -7.325 -21.160 1.00 91.69 98 ILE A N 1
ATOM 740 C CA . ILE A 1 98 ? 11.740 -7.315 -19.969 1.00 91.69 98 ILE A CA 1
ATOM 741 C C . ILE A 1 98 ? 10.281 -7.534 -20.363 1.00 91.69 98 ILE A C 1
ATOM 743 O O . ILE A 1 98 ? 9.613 -8.344 -19.724 1.00 91.69 98 ILE A O 1
ATOM 747 N N . MET A 1 99 ? 9.797 -6.871 -21.416 1.00 90.56 99 MET A N 1
ATOM 748 C CA . MET A 1 99 ? 8.425 -7.046 -21.901 1.00 90.56 99 MET A CA 1
ATOM 749 C C . MET A 1 99 ? 8.160 -8.493 -22.307 1.00 90.56 99 MET A C 1
ATOM 751 O O . MET A 1 99 ? 7.182 -9.079 -21.852 1.00 90.56 99 MET A O 1
ATOM 755 N N . ASP A 1 100 ? 9.053 -9.103 -23.085 1.00 89.38 100 ASP A N 1
ATOM 756 C CA . ASP A 1 100 ? 8.915 -10.500 -23.499 1.00 89.38 100 ASP A CA 1
ATOM 757 C C . ASP A 1 100 ? 8.937 -11.444 -22.289 1.00 89.38 100 ASP A C 1
ATOM 759 O O . ASP A 1 100 ? 8.167 -12.403 -22.218 1.00 89.38 100 ASP A O 1
ATOM 763 N N . ARG A 1 101 ? 9.761 -11.149 -21.275 1.00 89.62 101 ARG A N 1
ATOM 764 C CA . ARG A 1 101 ? 9.768 -11.936 -20.039 1.00 89.62 101 ARG A CA 1
ATOM 765 C C . ARG A 1 101 ? 8.466 -11.797 -19.252 1.00 89.62 101 ARG A C 1
ATOM 767 O O . ARG A 1 101 ? 8.002 -12.798 -18.714 1.00 89.62 101 ARG A O 1
ATOM 774 N N . LEU A 1 102 ? 7.891 -10.597 -19.175 1.00 89.44 102 LEU A N 1
ATOM 775 C CA . LEU A 1 102 ? 6.600 -10.363 -18.522 1.00 89.44 102 LEU A CA 1
ATOM 776 C C . LEU A 1 102 ? 5.459 -11.078 -19.257 1.00 89.44 102 LEU A C 1
ATOM 778 O O . LEU A 1 102 ? 4.584 -11.631 -18.598 1.00 89.44 102 LEU A O 1
ATOM 782 N N . GLN A 1 103 ? 5.500 -11.144 -20.592 1.00 86.56 103 GLN A N 1
ATOM 783 C CA . GLN A 1 103 ? 4.530 -11.917 -21.376 1.00 86.56 103 GLN A CA 1
ATOM 784 C C . GLN A 1 103 ? 4.615 -13.414 -21.085 1.00 86.56 103 GLN A C 1
ATOM 786 O O . GLN A 1 103 ? 3.596 -14.037 -20.816 1.00 86.56 103 GLN A O 1
ATOM 791 N N . LEU A 1 104 ? 5.827 -13.974 -21.038 1.00 86.88 104 LEU A N 1
ATOM 792 C CA . LEU A 1 104 ? 6.012 -15.382 -20.672 1.00 86.88 104 LEU A CA 1
ATOM 793 C C . LEU A 1 104 ? 5.492 -15.695 -19.263 1.00 86.88 104 LEU A C 1
ATOM 795 O O . LEU A 1 104 ? 5.025 -16.799 -19.018 1.00 86.88 104 LEU A O 1
ATOM 799 N N . LEU A 1 105 ? 5.578 -14.738 -18.332 1.00 86.00 105 LEU A N 1
ATOM 800 C CA . LEU A 1 105 ? 4.978 -14.886 -17.004 1.00 86.00 105 LEU A CA 1
ATOM 801 C C . LEU A 1 105 ? 3.444 -14.835 -17.063 1.00 86.00 105 LEU A C 1
ATOM 803 O O . LEU A 1 105 ? 2.798 -15.562 -16.321 1.00 86.00 105 LEU A O 1
ATOM 807 N N . ALA A 1 106 ? 2.864 -14.008 -17.938 1.00 85.75 106 ALA A N 1
ATOM 808 C CA . ALA A 1 106 ? 1.414 -13.906 -18.122 1.00 85.75 106 ALA A CA 1
ATOM 809 C C . ALA A 1 106 ? 0.781 -15.200 -18.677 1.00 85.75 106 ALA A C 1
ATOM 811 O O . ALA A 1 106 ? -0.384 -15.499 -18.410 1.00 85.75 106 ALA A O 1
ATOM 812 N N . GLU A 1 107 ? 1.554 -15.956 -19.458 1.00 86.62 107 GLU A N 1
ATOM 813 C CA . GLU A 1 107 ? 1.149 -17.211 -20.103 1.00 86.62 107 GLU A CA 1
ATOM 814 C C . GLU A 1 107 ? 1.254 -18.446 -19.191 1.00 86.62 107 GLU A C 1
ATOM 816 O O . GLU A 1 107 ? 0.845 -19.531 -19.604 1.00 86.62 107 GLU A O 1
ATOM 821 N N . ASP A 1 108 ? 1.771 -18.301 -17.966 1.00 88.25 108 ASP A N 1
ATOM 822 C CA . ASP A 1 108 ? 1.932 -19.386 -16.989 1.00 88.25 108 ASP A CA 1
ATOM 823 C C . ASP A 1 108 ? 1.014 -19.165 -15.766 1.00 88.25 108 ASP A C 1
ATOM 825 O O . ASP A 1 108 ? 1.437 -18.567 -14.769 1.00 88.25 108 ASP A O 1
ATOM 829 N N . PRO A 1 109 ? -0.251 -19.636 -15.817 1.00 84.94 109 PRO A N 1
ATOM 830 C CA . PRO A 1 109 ? -1.204 -19.476 -14.720 1.00 84.94 109 PRO A CA 1
ATOM 831 C C . PRO A 1 109 ? -0.721 -20.100 -13.408 1.00 84.94 109 PRO A C 1
ATOM 833 O O . PRO A 1 109 ? -0.914 -19.521 -12.345 1.00 84.94 109 PRO A O 1
ATOM 836 N N . GLU A 1 110 ? -0.040 -21.250 -13.467 1.00 87.81 110 GLU A N 1
ATOM 837 C CA . GLU A 1 110 ? 0.426 -21.949 -12.265 1.00 87.81 110 GLU A CA 1
ATOM 838 C C . GLU A 1 110 ? 1.524 -21.148 -11.551 1.00 87.81 110 GLU A C 1
ATOM 840 O O . GLU A 1 110 ? 1.556 -21.053 -10.318 1.00 87.81 110 GLU A O 1
ATOM 845 N N . LEU A 1 111 ? 2.431 -20.532 -12.313 1.00 86.81 111 LEU A N 1
ATOM 846 C CA . LEU A 1 111 ? 3.431 -19.633 -11.752 1.00 86.81 111 LEU A CA 1
ATOM 847 C C . LEU A 1 111 ? 2.799 -18.357 -11.185 1.00 86.81 111 LEU A C 1
ATOM 849 O O . LEU A 1 111 ? 3.213 -17.925 -10.106 1.00 86.81 111 LEU A O 1
ATOM 853 N N . LEU A 1 112 ? 1.819 -17.766 -11.874 1.00 87.44 112 LEU A N 1
ATOM 854 C CA . LEU A 1 112 ? 1.107 -16.582 -11.383 1.00 87.44 112 LEU A CA 1
ATOM 855 C C . LEU A 1 112 ? 0.379 -16.865 -10.074 1.00 87.44 112 LEU A C 1
ATOM 857 O O . LEU A 1 112 ? 0.575 -16.117 -9.118 1.00 87.44 112 LEU A O 1
ATOM 861 N N . ASP A 1 113 ? -0.348 -17.976 -9.986 1.00 88.12 113 ASP A N 1
ATOM 862 C CA . ASP A 1 113 ? -1.045 -18.399 -8.768 1.00 88.12 113 ASP A CA 1
ATOM 863 C C . ASP A 1 113 ? -0.073 -18.578 -7.600 1.00 88.12 113 ASP A C 1
ATOM 865 O O . ASP A 1 113 ? -0.325 -18.141 -6.477 1.00 88.12 113 ASP A O 1
ATOM 869 N N . ARG A 1 114 ? 1.098 -19.170 -7.853 1.00 89.81 114 ARG A N 1
ATOM 870 C CA . ARG A 1 114 ? 2.136 -19.315 -6.824 1.00 89.81 114 ARG A CA 1
ATOM 871 C C . ARG A 1 114 ? 2.707 -17.971 -6.377 1.00 89.81 114 ARG A C 1
ATOM 873 O O . ARG A 1 114 ? 2.960 -17.785 -5.185 1.00 89.81 114 ARG A O 1
ATOM 880 N N . LEU A 1 115 ? 2.958 -17.054 -7.311 1.00 88.19 115 LEU A N 1
ATOM 881 C CA . LEU A 1 115 ? 3.511 -15.732 -7.010 1.00 88.19 115 LEU A CA 1
ATOM 882 C C . LEU A 1 115 ? 2.501 -14.856 -6.263 1.00 88.19 115 LEU A C 1
ATOM 884 O O . LEU A 1 115 ? 2.881 -14.194 -5.292 1.00 88.19 115 LEU A O 1
ATOM 888 N N . THR A 1 116 ? 1.231 -14.869 -6.668 1.00 89.31 116 THR A N 1
ATOM 889 C CA . THR A 1 116 ? 0.158 -14.134 -5.989 1.00 89.31 116 THR A CA 1
ATOM 890 C C . THR A 1 116 ? -0.125 -14.722 -4.616 1.00 89.31 116 THR A C 1
ATOM 892 O O . THR A 1 116 ? -0.171 -13.965 -3.649 1.00 89.31 116 THR A O 1
ATOM 895 N N . ALA A 1 117 ? -0.174 -16.050 -4.474 1.00 88.50 117 ALA A N 1
ATOM 896 C CA . ALA A 1 117 ? -0.329 -16.699 -3.173 1.00 88.50 117 ALA A CA 1
ATOM 897 C C . ALA A 1 117 ? 0.799 -16.329 -2.197 1.00 88.50 117 ALA A C 1
ATOM 899 O O . ALA A 1 117 ? 0.532 -15.963 -1.053 1.00 88.50 117 ALA A O 1
ATOM 900 N N . GLU A 1 118 ? 2.061 -16.368 -2.633 1.00 90.00 118 GLU A N 1
ATOM 901 C CA . GLU A 1 118 ? 3.194 -15.996 -1.775 1.00 90.00 118 GLU A CA 1
ATOM 902 C C . GLU A 1 118 ? 3.222 -14.487 -1.471 1.00 90.00 118 GLU A C 1
ATOM 904 O O . GLU A 1 118 ? 3.608 -14.085 -0.371 1.00 90.00 118 GLU A O 1
ATOM 909 N N . THR A 1 119 ? 2.787 -13.640 -2.409 1.00 88.81 119 THR A N 1
ATOM 910 C CA . THR A 1 119 ? 2.660 -12.189 -2.192 1.00 88.81 119 THR A CA 1
ATOM 911 C C . THR A 1 119 ? 1.569 -11.888 -1.168 1.00 88.81 119 THR A C 1
ATOM 913 O O . THR A 1 119 ? 1.838 -11.214 -0.176 1.00 88.81 119 THR A O 1
ATOM 916 N N . ASN A 1 120 ? 0.379 -12.467 -1.339 1.00 89.12 120 ASN A N 1
ATOM 917 C CA . ASN A 1 120 ? -0.736 -12.337 -0.403 1.00 89.12 120 ASN A CA 1
ATOM 918 C C . ASN A 1 120 ? -0.378 -12.889 0.975 1.00 89.12 120 ASN A C 1
ATOM 920 O O . ASN A 1 120 ? -0.667 -12.252 1.981 1.00 89.12 120 ASN A O 1
ATOM 924 N N . ARG A 1 121 ? 0.337 -14.016 1.048 1.00 88.50 121 ARG A N 1
ATOM 925 C CA . ARG A 1 121 ? 0.841 -14.553 2.316 1.00 88.50 121 ARG A CA 1
ATOM 926 C C . ARG A 1 121 ? 1.749 -13.560 3.048 1.00 88.50 121 ARG A C 1
ATOM 928 O O . ARG A 1 121 ? 1.661 -13.452 4.267 1.00 88.50 121 ARG A O 1
ATOM 935 N N . LYS A 1 122 ? 2.634 -12.860 2.332 1.00 87.44 122 LYS A N 1
ATOM 936 C CA . LYS A 1 122 ? 3.520 -11.845 2.929 1.00 87.44 122 LYS A CA 1
ATOM 937 C C . LYS A 1 122 ? 2.760 -10.593 3.351 1.00 87.44 122 LYS A C 1
ATOM 939 O O . LYS A 1 122 ? 3.035 -10.082 4.429 1.00 87.44 122 LYS A O 1
ATOM 944 N N . LEU A 1 123 ? 1.808 -10.135 2.539 1.00 85.75 123 LEU A N 1
ATOM 945 C CA . LEU A 1 123 ? 0.932 -9.008 2.876 1.00 85.75 123 LEU A CA 1
ATOM 946 C C . LEU A 1 123 ? 0.088 -9.311 4.119 1.00 85.75 123 LEU A C 1
ATOM 948 O O . LEU A 1 123 ? -0.074 -8.467 4.989 1.00 85.75 123 LEU A O 1
ATOM 952 N N . GLN A 1 124 ? -0.393 -10.547 4.248 1.00 87.31 124 GLN A N 1
ATOM 953 C CA . GLN A 1 124 ? -1.252 -10.975 5.350 1.00 87.31 124 GLN A CA 1
ATOM 954 C C . GLN A 1 124 ? -0.485 -11.517 6.564 1.00 87.31 124 GLN A C 1
ATOM 956 O O . GLN A 1 124 ? -1.103 -12.068 7.473 1.00 87.31 124 GLN A O 1
ATOM 961 N N . LEU A 1 125 ? 0.844 -11.366 6.619 1.00 88.44 125 LEU A N 1
ATOM 962 C CA . LEU A 1 125 ? 1.655 -11.893 7.721 1.00 88.44 125 LEU A CA 1
ATOM 963 C C . LEU A 1 125 ? 1.225 -11.315 9.081 1.00 88.44 125 LEU A C 1
ATOM 965 O O . LEU A 1 125 ? 1.204 -12.035 10.080 1.00 88.44 125 LEU A O 1
ATOM 969 N N . ASP A 1 126 ? 0.844 -10.036 9.100 1.00 86.56 126 ASP A N 1
ATOM 970 C CA . ASP A 1 126 ? 0.424 -9.326 10.309 1.00 86.56 126 ASP A CA 1
ATOM 971 C C . ASP A 1 126 ? -1.077 -9.456 10.617 1.00 86.56 126 ASP A C 1
ATOM 973 O O . ASP A 1 126 ? -1.488 -9.161 11.741 1.00 86.56 126 ASP A O 1
ATOM 977 N N . ARG A 1 127 ? -1.896 -9.983 9.691 1.00 90.56 127 ARG A N 1
ATOM 978 C CA . ARG A 1 127 ? -3.353 -10.123 9.885 1.00 90.56 127 ARG A CA 1
ATOM 979 C C . ARG A 1 127 ? -3.709 -10.871 11.177 1.00 90.56 127 ARG A C 1
ATOM 981 O O . ARG A 1 127 ? -4.471 -10.322 11.967 1.00 90.56 127 ARG A O 1
ATOM 988 N N . PRO A 1 128 ? -3.133 -12.052 11.488 1.00 91.81 128 PRO A N 1
ATOM 989 C CA . PRO A 1 128 ? -3.497 -12.772 12.709 1.00 91.81 128 PRO A CA 1
ATOM 990 C C . PRO A 1 128 ? -3.105 -12.031 13.994 1.00 91.81 128 PRO A C 1
ATOM 992 O O . PRO A 1 128 ? -3.573 -12.378 15.078 1.00 91.81 128 PRO A O 1
ATOM 995 N N . ARG A 1 129 ? -2.164 -11.080 13.924 1.00 93.44 129 ARG A N 1
ATOM 996 C CA . ARG A 1 129 ? -1.827 -10.200 15.050 1.00 93.44 129 ARG A CA 1
ATOM 997 C C . ARG A 1 129 ? -2.927 -9.157 15.236 1.00 93.44 129 ARG A C 1
ATOM 999 O O . ARG A 1 129 ? -3.427 -9.043 16.347 1.00 93.44 129 ARG A O 1
ATOM 1006 N N . MET A 1 130 ? -3.324 -8.487 14.155 1.00 90.88 130 MET A N 1
ATOM 1007 C CA . MET A 1 130 ? -4.376 -7.463 14.149 1.00 90.88 130 MET A CA 1
ATOM 1008 C C . MET A 1 130 ? -5.741 -8.032 14.558 1.00 90.88 130 MET A C 1
ATOM 1010 O O . MET A 1 130 ? -6.415 -7.458 15.401 1.00 90.88 130 MET A O 1
ATOM 1014 N N . GLU A 1 131 ? -6.118 -9.217 14.068 1.00 93.12 131 GLU A N 1
ATOM 1015 C CA . GLU A 1 131 ? -7.369 -9.889 14.466 1.00 93.12 131 GLU A CA 1
ATOM 1016 C C . GLU A 1 131 ? -7.412 -10.207 15.969 1.00 93.12 131 GLU A C 1
ATOM 1018 O O . GLU A 1 131 ? -8.452 -10.084 16.615 1.00 93.12 131 GLU A O 1
ATOM 1023 N N . ARG A 1 132 ? -6.271 -10.596 16.557 1.00 95.12 132 ARG A N 1
ATOM 1024 C CA . ARG A 1 132 ? -6.166 -10.816 18.009 1.00 95.12 132 ARG A CA 1
ATOM 1025 C C . ARG A 1 132 ? -6.265 -9.516 18.797 1.00 95.12 132 ARG A C 1
ATOM 1027 O O . ARG A 1 132 ? -6.805 -9.529 19.898 1.00 95.12 132 ARG A O 1
ATOM 1034 N N . GLU A 1 133 ? -5.723 -8.433 18.257 1.00 94.38 133 GLU A N 1
ATOM 1035 C CA . GLU A 1 133 ? -5.788 -7.103 18.857 1.00 94.38 133 GLU A CA 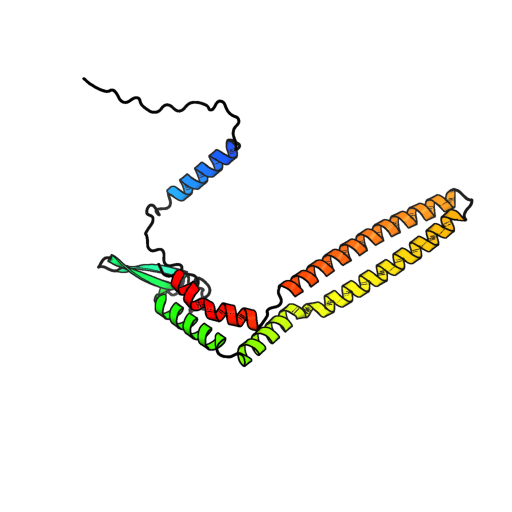1
ATOM 1036 C C . GLU A 1 133 ? -7.223 -6.569 18.859 1.00 94.38 133 GLU A C 1
ATOM 1038 O O . GLU A 1 133 ? -7.721 -6.210 19.923 1.00 94.38 133 GLU A O 1
ATOM 1043 N N . ILE A 1 134 ? -7.928 -6.667 17.727 1.00 95.25 134 ILE A N 1
ATOM 1044 C CA . ILE A 1 134 ? -9.366 -6.374 17.605 1.00 95.25 134 ILE A CA 1
ATOM 1045 C C . ILE A 1 134 ? -10.164 -7.160 18.649 1.00 95.25 134 ILE A C 1
ATOM 1047 O O . ILE A 1 134 ? -10.894 -6.571 19.442 1.00 95.25 134 ILE A O 1
ATOM 1051 N N . ALA A 1 135 ? -9.973 -8.482 18.721 1.00 96.31 135 ALA A N 1
ATOM 1052 C CA . ALA A 1 135 ? -10.692 -9.319 19.681 1.00 96.31 135 ALA A CA 1
ATOM 1053 C C . ALA A 1 135 ? -10.401 -8.940 21.149 1.00 96.31 135 ALA A C 1
ATOM 1055 O O . ALA A 1 135 ? -11.268 -9.083 22.015 1.00 96.31 135 ALA A O 1
ATOM 1056 N N . GLY A 1 136 ? -9.183 -8.473 21.443 1.00 96.50 136 GLY A N 1
ATOM 1057 C CA . GLY A 1 136 ? -8.808 -7.948 22.756 1.00 96.50 136 GLY A CA 1
ATOM 1058 C C . GLY A 1 136 ? -9.526 -6.638 23.076 1.00 96.50 136 GLY A C 1
ATOM 1059 O O . GLY A 1 136 ? -10.172 -6.536 24.117 1.00 96.50 136 GLY A O 1
ATOM 1060 N N . LEU A 1 137 ? -9.485 -5.679 22.150 1.00 94.88 137 LEU A N 1
ATOM 1061 C CA . LEU A 1 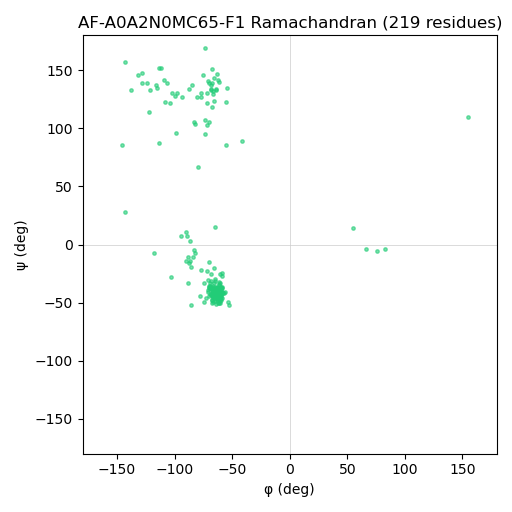137 ? -10.144 -4.380 22.288 1.00 94.88 137 LEU A CA 1
ATOM 1062 C C . LEU A 1 137 ? -11.663 -4.528 22.446 1.00 94.88 137 LEU A C 1
ATOM 1064 O O . LEU A 1 137 ? -12.242 -3.937 23.353 1.00 94.88 137 LEU A O 1
ATOM 1068 N N . GLU A 1 138 ? -12.311 -5.379 21.646 1.00 95.44 138 GLU A N 1
ATOM 1069 C CA . GLU A 1 138 ? -13.746 -5.674 21.773 1.00 95.44 138 GLU A CA 1
ATOM 1070 C C . GLU A 1 138 ? -14.104 -6.271 23.141 1.00 95.44 138 GLU A C 1
ATOM 1072 O O . GLU A 1 138 ? -15.149 -5.949 23.723 1.00 95.44 138 GLU A O 1
ATOM 1077 N N . LYS A 1 139 ? -13.240 -7.144 23.677 1.00 97.31 139 LYS A N 1
ATOM 1078 C CA . LYS A 1 139 ? -13.421 -7.734 25.007 1.00 97.31 139 LYS A CA 1
ATOM 1079 C C . LYS A 1 139 ? -13.332 -6.667 26.095 1.00 97.31 139 LYS A C 1
ATOM 1081 O O . LYS A 1 139 ? -14.228 -6.603 26.938 1.00 97.31 139 LYS A O 1
ATOM 1086 N N . ASP A 1 140 ? -12.305 -5.826 26.055 1.00 94.44 140 ASP A N 1
ATOM 1087 C CA . ASP A 1 140 ? -12.099 -4.753 27.032 1.00 94.44 140 ASP A CA 1
ATOM 1088 C C . ASP A 1 140 ? -13.249 -3.741 26.986 1.00 94.44 140 ASP A C 1
ATOM 1090 O O . ASP A 1 140 ? -13.773 -3.314 28.017 1.00 94.44 140 ASP A O 1
ATOM 1094 N N . LEU A 1 141 ? -13.733 -3.431 25.785 1.00 95.00 141 LEU A N 1
ATOM 1095 C CA . LEU A 1 141 ? -14.856 -2.531 25.573 1.00 95.00 141 LEU A CA 1
ATOM 1096 C C . LEU A 1 141 ? -16.159 -3.084 26.159 1.00 95.00 141 LEU A C 1
ATOM 1098 O O . LEU A 1 141 ? -16.947 -2.351 26.766 1.00 95.00 141 LEU A O 1
ATOM 1102 N N . LYS A 1 142 ? -16.376 -4.397 26.035 1.00 95.44 142 LYS A N 1
ATOM 1103 C CA . LYS A 1 142 ? -17.503 -5.088 26.668 1.00 95.44 142 LYS A CA 1
ATOM 1104 C C . LYS A 1 142 ? -17.413 -5.051 28.196 1.00 95.44 142 LYS A C 1
ATOM 1106 O O . LYS A 1 142 ? -18.438 -4.866 28.852 1.00 95.44 142 LYS A O 1
ATOM 1111 N N . GLU A 1 143 ? -16.217 -5.206 28.761 1.00 95.75 143 GLU A N 1
ATOM 1112 C CA . GLU A 1 143 ? -15.985 -5.118 30.210 1.00 95.75 143 GLU A CA 1
ATOM 1113 C C . GLU A 1 143 ? -16.231 -3.700 30.745 1.00 95.75 143 GLU A C 1
ATOM 1115 O O . GLU A 1 143 ? -16.925 -3.536 31.752 1.00 95.75 143 GLU A O 1
ATOM 1120 N N . VAL A 1 144 ? -15.742 -2.671 30.044 1.00 94.44 144 VAL A N 1
ATOM 1121 C CA . VAL A 1 144 ? -15.968 -1.260 30.398 1.00 94.44 144 VAL A CA 1
ATOM 1122 C C 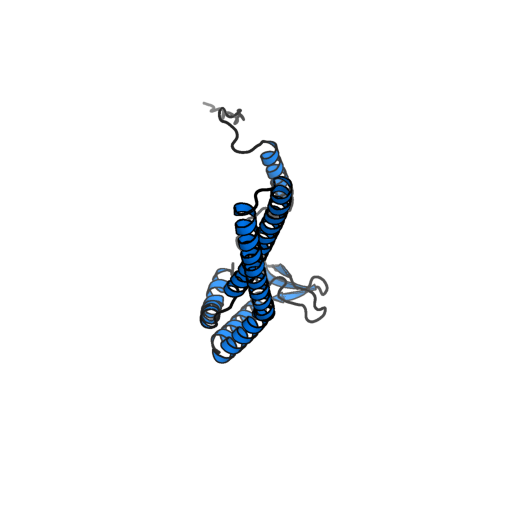. VAL A 1 144 ? -17.456 -0.914 30.365 1.00 94.44 144 VAL A C 1
ATOM 1124 O O . VAL A 1 144 ? -17.956 -0.323 31.323 1.00 94.44 144 VAL A O 1
ATOM 1127 N N . LYS A 1 145 ? -18.184 -1.330 29.319 1.00 92.75 145 LYS A N 1
ATOM 1128 C CA . LYS A 1 145 ? -19.638 -1.111 29.212 1.00 92.75 145 LYS A CA 1
ATOM 1129 C C . LYS A 1 145 ? -20.404 -1.780 30.352 1.00 92.75 145 LYS A C 1
ATOM 1131 O O . LYS A 1 145 ? -21.202 -1.122 31.010 1.00 92.75 145 LYS A O 1
ATOM 1136 N N . ALA A 1 146 ? -20.100 -3.044 30.651 1.00 95.06 146 ALA A N 1
ATOM 1137 C CA . ALA A 1 146 ? -20.740 -3.754 31.757 1.00 95.06 146 ALA A CA 1
ATOM 1138 C C . ALA A 1 146 ? -20.481 -3.073 33.114 1.00 95.06 146 ALA A C 1
ATOM 1140 O O . ALA A 1 146 ? -21.380 -2.978 33.946 1.00 95.06 146 ALA A O 1
ATOM 1141 N N . MET A 1 147 ? -19.263 -2.572 33.340 1.00 92.62 147 MET A N 1
ATOM 1142 C CA . MET A 1 147 ? -18.926 -1.856 34.571 1.00 92.62 147 MET A CA 1
ATOM 1143 C C . MET A 1 147 ? -19.603 -0.479 34.653 1.00 92.62 147 MET A C 1
ATOM 1145 O O . MET A 1 147 ? -20.012 -0.069 35.739 1.00 92.62 147 MET A O 1
ATOM 1149 N N . ALA A 1 148 ? -19.758 0.219 33.526 1.00 91.62 148 ALA A N 1
ATOM 1150 C CA . ALA A 1 148 ? -20.501 1.473 33.460 1.00 91.62 148 ALA A CA 1
ATOM 1151 C C . ALA A 1 148 ? -21.994 1.270 33.771 1.00 91.62 148 ALA A C 1
ATOM 1153 O O . ALA A 1 148 ? -22.546 2.041 34.556 1.00 91.62 148 ALA A O 1
ATOM 1154 N N . ASP A 1 149 ? -22.616 0.213 33.237 1.00 91.75 149 ASP A N 1
ATOM 1155 C CA . ASP A 1 149 ? -24.020 -0.128 33.508 1.00 91.75 149 ASP A CA 1
ATOM 1156 C C . ASP A 1 149 ? -24.257 -0.394 35.007 1.00 91.75 149 ASP A C 1
ATOM 1158 O O . ASP A 1 149 ? -25.167 0.179 35.604 1.00 91.75 149 ASP A O 1
ATOM 1162 N N . ILE A 1 150 ? -23.375 -1.173 35.651 1.00 91.81 150 ILE A N 1
ATOM 1163 C CA . ILE A 1 150 ? -23.450 -1.453 37.098 1.00 91.81 150 ILE A CA 1
ATOM 1164 C C . ILE A 1 150 ? -23.365 -0.158 37.923 1.00 91.81 150 ILE A C 1
ATOM 1166 O O . ILE A 1 150 ? -24.151 0.051 38.849 1.00 91.81 150 ILE A O 1
ATOM 1170 N N . LEU A 1 151 ? -22.423 0.730 37.591 1.00 89.00 151 LEU A N 1
ATOM 1171 C CA . LEU A 1 151 ? -22.248 1.998 38.305 1.00 89.00 151 LEU A CA 1
ATOM 1172 C C . LEU A 1 151 ? -23.417 2.965 38.080 1.00 89.00 151 LEU A C 1
ATOM 1174 O O . LEU A 1 151 ? -23.745 3.756 38.969 1.00 89.00 151 LEU A O 1
ATOM 1178 N N . LEU A 1 152 ? -24.053 2.918 36.909 1.00 89.31 152 LEU A N 1
ATOM 1179 C CA . LEU A 1 152 ? -25.242 3.709 36.612 1.00 89.31 152 LEU A CA 1
ATOM 1180 C C . LEU A 1 152 ? -26.431 3.258 37.475 1.00 89.31 152 LEU A C 1
ATOM 1182 O O . LEU A 1 152 ? -27.103 4.105 38.072 1.00 89.31 152 LEU A O 1
ATOM 1186 N N . ASP A 1 153 ? -26.639 1.947 37.606 1.00 88.50 153 ASP A N 1
ATOM 1187 C CA . ASP A 1 153 ? -27.680 1.364 38.461 1.00 88.50 153 ASP A CA 1
ATOM 1188 C C . ASP A 1 153 ? -27.477 1.726 39.946 1.00 88.50 153 ASP A C 1
ATOM 1190 O O . ASP A 1 153 ? -28.428 2.115 40.642 1.00 88.50 153 ASP A O 1
ATOM 1194 N N . GLU A 1 154 ? -26.233 1.687 40.438 1.00 84.94 154 GLU A N 1
ATOM 1195 C CA . GLU A 1 154 ? -25.883 2.141 41.795 1.00 84.94 154 GLU A CA 1
ATOM 1196 C C . GLU A 1 154 ? -26.134 3.646 41.993 1.00 84.94 154 GLU A C 1
ATOM 1198 O O . GLU A 1 154 ? -26.648 4.072 43.032 1.00 84.94 154 GLU A O 1
ATOM 1203 N N . LEU A 1 155 ? -25.827 4.482 40.995 1.00 85.19 155 LEU A N 1
ATOM 1204 C CA . LEU A 1 155 ? -26.043 5.931 41.076 1.00 85.19 155 LEU A CA 1
ATOM 1205 C C . LEU A 1 155 ? -27.530 6.297 41.227 1.00 85.19 155 LEU A C 1
ATOM 1207 O O . LEU A 1 155 ? -27.867 7.254 41.939 1.00 85.19 155 LEU A O 1
ATOM 1211 N N . ILE A 1 156 ? -28.408 5.548 40.553 1.00 83.38 156 ILE A N 1
ATOM 1212 C CA . ILE A 1 156 ? -29.866 5.723 40.610 1.00 83.38 156 ILE A CA 1
ATOM 1213 C C . ILE A 1 156 ? -30.398 5.361 42.003 1.00 83.38 156 ILE A C 1
ATOM 1215 O O . ILE A 1 156 ? -31.289 6.040 42.515 1.00 83.38 156 ILE A O 1
ATOM 1219 N N . SER A 1 157 ? -29.835 4.327 42.629 1.00 82.38 157 SER A N 1
ATOM 1220 C CA . SER A 1 157 ? -30.315 3.766 43.897 1.00 82.38 157 SER A CA 1
ATOM 1221 C C . SER A 1 157 ? -29.697 4.397 45.157 1.00 82.38 157 SER A C 1
ATOM 1223 O O . SER A 1 157 ? -30.247 4.242 46.249 1.00 82.38 157 SER A O 1
ATOM 1225 N N . MET A 1 158 ? -28.607 5.165 45.042 1.00 80.06 158 MET A N 1
ATOM 1226 C CA . MET A 1 158 ? -28.007 5.893 46.172 1.00 80.06 158 MET A CA 1
ATOM 1227 C C . MET A 1 158 ? -28.789 7.148 46.579 1.00 80.06 158 MET A C 1
ATOM 1229 O O . MET A 1 158 ? -29.266 7.887 45.731 1.00 80.06 158 MET A O 1
ATOM 1233 N N . ASP A 1 159 ? -28.820 7.473 47.876 1.00 71.19 159 ASP A N 1
ATOM 1234 C CA . ASP A 1 159 ? -29.423 8.720 48.391 1.00 71.19 159 ASP A CA 1
ATOM 1235 C C . ASP A 1 159 ? -28.364 9.780 48.773 1.00 71.19 159 ASP A C 1
ATOM 1237 O O . ASP A 1 159 ? -28.566 10.987 48.636 1.00 71.19 159 ASP A O 1
ATOM 1241 N N . GLN A 1 160 ? -27.155 9.350 49.159 1.00 76.56 160 GLN A N 1
ATOM 1242 C CA . GLN A 1 160 ? -26.106 10.258 49.632 1.00 76.56 160 GLN A CA 1
ATOM 1243 C C . GLN A 1 160 ? -25.387 11.027 48.513 1.00 76.56 160 GLN A C 1
ATOM 1245 O O . GLN A 1 160 ? -24.794 10.458 47.595 1.00 76.56 160 GLN A O 1
ATOM 1250 N N . GLN A 1 161 ? -25.348 12.353 48.658 1.00 74.50 161 GLN A N 1
ATOM 1251 C CA . GLN A 1 161 ? -24.783 13.287 47.679 1.00 74.50 161 GLN A CA 1
ATOM 1252 C C . GLN A 1 161 ? -23.260 13.133 47.475 1.00 74.50 161 GLN A C 1
ATOM 1254 O O . GLN A 1 161 ? -22.771 13.337 46.366 1.00 74.50 161 GLN A O 1
ATOM 1259 N N . ALA A 1 162 ? -22.515 12.732 48.513 1.00 72.25 162 ALA A N 1
ATOM 1260 C CA . ALA A 1 162 ? -21.065 12.515 48.438 1.00 72.25 162 ALA A CA 1
ATOM 1261 C C . ALA A 1 162 ? -20.677 11.225 47.687 1.00 72.25 162 ALA A C 1
ATOM 1263 O O . ALA A 1 162 ? -19.665 11.202 46.996 1.00 72.25 162 ALA A O 1
ATOM 1264 N N . GLY A 1 163 ? -21.490 10.164 47.767 1.00 76.12 163 GLY A N 1
ATOM 1265 C CA . GLY A 1 163 ? -21.281 8.952 46.964 1.00 76.12 163 GLY A CA 1
ATOM 1266 C C . GLY A 1 163 ? -21.549 9.206 45.479 1.00 76.12 163 GLY A C 1
ATOM 1267 O O . GLY A 1 163 ? -20.813 8.733 44.615 1.00 76.12 163 GLY A O 1
ATOM 1268 N N . ARG A 1 164 ? -22.561 10.033 45.174 1.00 80.69 164 ARG A N 1
ATOM 1269 C CA . ARG A 1 164 ? -22.942 10.381 43.796 1.00 80.69 164 ARG A CA 1
ATOM 1270 C C . ARG A 1 164 ? -21.830 11.080 43.012 1.00 80.69 164 ARG A C 1
ATOM 1272 O O . ARG A 1 164 ? -21.683 10.821 41.821 1.00 80.69 164 ARG A O 1
ATOM 1279 N N . SER A 1 165 ? -21.043 11.952 43.646 1.00 83.31 165 SER A N 1
ATOM 1280 C CA . SER A 1 165 ? -19.936 12.638 42.965 1.00 83.31 165 SER A CA 1
ATOM 1281 C C . SER A 1 165 ? -18.784 11.691 42.615 1.00 83.31 165 SER A C 1
ATOM 1283 O O . SER A 1 165 ? -18.222 11.809 41.529 1.00 83.31 165 SER A O 1
ATOM 1285 N N . LEU A 1 166 ? -18.468 10.722 43.482 1.00 84.44 166 LEU A N 1
ATOM 1286 C CA . LEU A 1 166 ? -17.430 9.716 43.225 1.00 84.44 166 LEU A CA 1
ATOM 1287 C C . LEU A 1 166 ? -17.813 8.777 42.075 1.00 84.44 166 LEU A C 1
ATOM 1289 O O . LEU A 1 166 ? -17.009 8.565 41.170 1.00 84.44 166 LEU A O 1
ATOM 1293 N N . VAL A 1 167 ? -19.054 8.278 42.069 1.00 86.31 167 VAL A N 1
ATOM 1294 C CA . VAL A 1 167 ? -19.566 7.422 40.984 1.00 86.31 167 VAL A CA 1
ATOM 1295 C C . VAL A 1 167 ? -19.608 8.185 39.658 1.00 86.31 167 VAL A C 1
ATOM 1297 O O . VAL A 1 167 ? -19.193 7.655 38.632 1.00 86.31 167 VAL A O 1
ATOM 1300 N N . LYS A 1 168 ? -20.014 9.463 39.673 1.00 87.31 168 LYS A N 1
ATOM 1301 C CA . LYS A 1 168 ? -19.986 10.319 38.478 1.00 87.31 168 LYS A CA 1
ATOM 1302 C C . LYS A 1 168 ? -18.573 10.497 37.913 1.00 87.31 168 LYS A C 1
ATOM 1304 O O . LYS A 1 168 ? -18.401 10.425 36.702 1.00 87.31 168 LYS A O 1
ATOM 1309 N N . ASN A 1 169 ? -17.570 10.713 38.767 1.00 89.19 169 ASN A N 1
ATOM 1310 C CA . ASN A 1 169 ? -16.179 10.802 38.316 1.00 89.19 169 ASN A CA 1
ATOM 1311 C C . ASN A 1 169 ? -15.724 9.481 37.686 1.00 89.19 169 ASN A C 1
ATOM 1313 O O . ASN A 1 169 ? -15.160 9.492 36.599 1.00 89.19 169 ASN A O 1
ATOM 1317 N N . LYS A 1 170 ? -16.052 8.342 38.311 1.00 89.88 170 LYS A N 1
ATOM 1318 C CA . LYS A 1 170 ? -15.694 7.031 37.765 1.00 89.88 170 LYS A CA 1
ATOM 1319 C C . LYS A 1 170 ? -16.381 6.736 36.427 1.00 89.88 170 LYS A C 1
ATOM 1321 O O . LYS A 1 170 ? -15.748 6.169 35.545 1.00 89.88 170 LYS A O 1
ATOM 1326 N N . LEU A 1 171 ? -17.640 7.142 36.258 1.00 91.25 171 LEU A N 1
ATOM 1327 C CA . LEU A 1 171 ? -18.357 7.046 34.981 1.00 91.25 171 LEU A CA 1
ATOM 1328 C C . LEU A 1 171 ? -17.712 7.910 33.890 1.00 91.25 171 LEU A C 1
ATOM 1330 O O . LEU A 1 171 ? -17.628 7.463 32.752 1.00 91.25 171 LEU A O 1
ATOM 1334 N N . ASN A 1 172 ? -17.215 9.106 34.224 1.00 92.94 172 ASN A N 1
ATOM 1335 C CA . ASN A 1 172 ? -16.454 9.919 33.271 1.00 92.94 172 ASN A CA 1
ATOM 1336 C C . ASN A 1 172 ? -15.145 9.230 32.860 1.00 92.94 172 ASN A C 1
ATOM 1338 O O . ASN A 1 172 ? -14.835 9.204 31.672 1.00 92.94 172 ASN A O 1
ATOM 1342 N N . ASP A 1 173 ? -14.408 8.645 33.811 1.00 93.88 173 ASP A N 1
ATOM 1343 C CA . ASP A 1 173 ? -13.174 7.906 33.512 1.00 93.88 173 ASP A CA 1
ATOM 1344 C C . ASP A 1 173 ? -13.450 6.704 32.594 1.00 93.88 173 ASP A C 1
ATOM 1346 O O . ASP A 1 173 ? -12.716 6.472 31.637 1.00 93.88 173 ASP A O 1
ATOM 1350 N N . LEU A 1 174 ? -14.528 5.954 32.859 1.00 92.94 174 LEU A N 1
ATOM 1351 C CA . LEU A 1 174 ? -14.950 4.836 32.009 1.00 92.94 174 LEU A CA 1
ATOM 1352 C C . LEU A 1 174 ? -15.425 5.308 30.634 1.00 92.94 174 LEU A C 1
ATOM 1354 O O . LEU A 1 174 ? -15.151 4.636 29.648 1.00 92.94 174 LEU A O 1
ATOM 1358 N N . GLY A 1 175 ? -16.091 6.462 30.557 1.00 92.00 175 GLY A N 1
ATOM 1359 C CA . GLY A 1 175 ? -16.463 7.086 29.290 1.00 92.00 175 GLY A CA 1
ATOM 1360 C C . GLY A 1 175 ? -15.236 7.446 28.455 1.00 92.00 175 GLY A C 1
ATOM 1361 O O . GLY A 1 175 ? -15.196 7.127 27.271 1.00 92.00 175 GLY A O 1
ATOM 1362 N N . GLN A 1 176 ? -14.206 8.030 29.075 1.00 94.75 176 GLN A N 1
ATOM 1363 C CA . GLN A 1 176 ? -12.943 8.315 28.392 1.00 94.75 176 GLN A CA 1
ATOM 1364 C C . GLN A 1 176 ? -12.252 7.025 27.938 1.00 94.75 176 GLN A C 1
ATOM 1366 O O . GLN A 1 176 ? -11.875 6.913 26.778 1.00 94.75 176 GLN A O 1
ATOM 1371 N N . GLN A 1 177 ? -12.162 6.024 28.818 1.00 94.56 177 GLN A N 1
ATOM 1372 C CA . GLN A 1 177 ? -11.580 4.726 28.478 1.00 94.56 177 GLN A CA 1
ATOM 1373 C C . GLN A 1 177 ? -12.336 4.045 27.328 1.00 94.56 177 GLN A C 1
ATOM 1375 O O . GLN A 1 177 ? -11.714 3.428 26.469 1.00 94.56 177 GLN A O 1
ATOM 1380 N N . GLN A 1 178 ? -13.666 4.161 27.285 1.00 94.06 178 GLN A N 1
ATOM 1381 C CA . GLN A 1 178 ? -14.463 3.644 26.179 1.00 94.06 178 GLN A CA 1
ATOM 1382 C C . GLN A 1 178 ? -14.121 4.359 24.867 1.00 94.06 178 GLN A C 1
ATOM 1384 O O . GLN A 1 178 ? -13.920 3.683 23.866 1.00 94.06 178 GLN A O 1
ATOM 1389 N N . MET A 1 179 ? -14.021 5.693 24.871 1.00 95.19 179 MET A N 1
ATOM 1390 C CA . MET A 1 179 ? -13.650 6.463 23.676 1.00 95.19 179 MET A CA 1
ATOM 1391 C C . MET A 1 179 ? -12.257 6.084 23.164 1.00 95.19 179 MET A C 1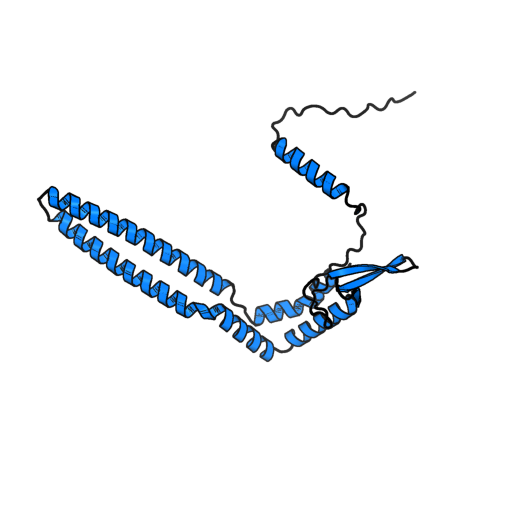
ATOM 1393 O O . MET A 1 179 ? -12.076 5.941 21.959 1.00 95.19 179 MET A O 1
ATOM 1397 N N . ASP A 1 180 ? -11.295 5.880 24.066 1.00 95.56 180 ASP A N 1
ATOM 1398 C CA . ASP A 1 180 ? -9.933 5.477 23.703 1.00 95.56 180 ASP A CA 1
ATOM 1399 C C . ASP A 1 180 ? -9.910 4.062 23.089 1.00 95.56 180 ASP A C 1
ATOM 1401 O O . ASP A 1 180 ? -9.227 3.827 22.093 1.00 95.56 180 ASP A O 1
ATOM 1405 N N . LEU A 1 181 ? -10.688 3.124 23.648 1.00 94.88 181 LEU A N 1
ATOM 1406 C CA . LEU A 1 181 ? -10.826 1.761 23.120 1.00 94.88 181 LEU A CA 1
ATOM 1407 C C . LEU A 1 181 ? -11.566 1.724 21.774 1.00 94.88 181 LEU A C 1
ATOM 1409 O O . LEU A 1 181 ? -11.125 1.015 20.873 1.00 94.88 181 LEU A O 1
ATOM 1413 N N . ASP A 1 182 ? -12.661 2.480 21.629 1.00 95.31 182 ASP A N 1
ATOM 1414 C CA . ASP A 1 182 ? -13.403 2.618 20.366 1.00 95.31 182 ASP A CA 1
ATOM 1415 C C . ASP A 1 182 ? -12.477 3.194 19.275 1.00 95.31 182 ASP A C 1
ATOM 1417 O O . ASP A 1 182 ? -12.428 2.671 18.163 1.00 95.31 182 ASP A O 1
ATOM 1421 N N . HIS A 1 183 ? -11.674 4.214 19.604 1.00 96.25 183 HIS A N 1
ATOM 1422 C CA . HIS A 1 183 ? -10.711 4.790 18.667 1.00 96.25 183 HIS A CA 1
ATOM 1423 C C . HIS A 1 183 ? -9.627 3.788 18.249 1.00 96.25 183 HIS A C 1
ATOM 1425 O O . HIS A 1 183 ? -9.389 3.618 17.055 1.00 96.25 183 HIS A O 1
ATOM 1431 N N . GLY A 1 184 ? -9.014 3.082 19.204 1.00 94.62 184 GLY A N 1
ATOM 1432 C CA . GLY A 1 184 ? -8.014 2.056 18.891 1.00 94.62 184 GLY A CA 1
ATOM 1433 C C . GLY A 1 184 ? -8.585 0.918 18.038 1.00 94.62 184 GLY A C 1
ATOM 1434 O O . GLY A 1 184 ? -7.920 0.426 17.129 1.00 94.62 184 GLY A O 1
ATOM 1435 N N . LEU A 1 185 ? -9.841 0.529 18.276 1.00 95.44 185 LEU A N 1
ATOM 1436 C CA . LEU A 1 185 ? -10.531 -0.474 17.465 1.00 95.44 185 LEU A CA 1
ATOM 1437 C C . LEU A 1 185 ? -10.716 0.007 16.020 1.00 95.44 185 LEU A C 1
ATOM 1439 O O . LEU A 1 185 ? -10.436 -0.741 15.082 1.00 95.44 185 LEU A O 1
ATOM 1443 N N . GLU A 1 186 ? -11.152 1.255 15.835 1.00 96.06 186 GLU A N 1
ATOM 1444 C CA . GLU A 1 186 ? -11.287 1.866 14.510 1.00 96.06 186 GLU A CA 1
ATOM 1445 C C . GLU A 1 186 ? -9.946 1.939 13.768 1.00 96.06 186 GLU A C 1
ATOM 1447 O O . GLU A 1 186 ? -9.900 1.641 12.574 1.00 96.06 186 GLU A O 1
ATOM 1452 N N . GLU A 1 187 ? -8.857 2.300 14.450 1.00 96.00 187 GLU A N 1
ATOM 1453 C CA . GLU A 1 187 ? -7.518 2.370 13.852 1.00 96.00 187 GLU A CA 1
ATOM 1454 C C . GLU A 1 187 ? -7.055 1.006 13.326 1.00 96.00 187 GLU A C 1
ATOM 1456 O O . GLU A 1 187 ? -6.667 0.889 12.158 1.00 96.00 187 GLU A O 1
ATOM 1461 N N . VAL A 1 188 ? -7.147 -0.042 14.152 1.00 93.81 188 VAL A N 1
ATOM 1462 C CA . VAL A 1 188 ? -6.715 -1.394 13.762 1.00 93.81 188 VAL A CA 1
ATOM 1463 C C . VAL A 1 188 ? -7.615 -1.958 12.659 1.00 93.81 188 VAL A C 1
ATOM 1465 O O . VAL A 1 188 ? -7.123 -2.590 11.721 1.00 93.81 188 VAL A O 1
ATOM 1468 N N . GLN A 1 189 ? -8.924 -1.691 12.709 1.00 93.69 189 GLN A N 1
ATOM 1469 C CA . GLN A 1 189 ? -9.851 -2.109 11.657 1.00 93.69 189 GLN A CA 1
ATOM 1470 C C . GLN A 1 189 ? -9.540 -1.422 10.320 1.00 93.69 189 GLN A C 1
ATOM 1472 O O . GLN A 1 189 ? -9.552 -2.075 9.279 1.00 93.69 189 GLN A O 1
ATOM 1477 N N . GLN A 1 190 ? -9.202 -0.129 10.329 1.00 93.88 190 GLN A N 1
ATOM 1478 C CA . GLN A 1 190 ? -8.782 0.583 9.119 1.00 93.88 190 GLN A CA 1
ATOM 1479 C C . GLN A 1 190 ? -7.482 0.020 8.534 1.00 93.88 190 GLN A C 1
ATOM 1481 O O . GLN A 1 190 ? -7.338 -0.049 7.309 1.00 93.88 190 GLN A O 1
ATOM 1486 N N . GLU A 1 191 ? -6.534 -0.383 9.381 1.00 91.12 191 GLU A N 1
ATOM 1487 C CA . GLU A 1 191 ? -5.294 -1.020 8.933 1.00 91.12 191 GLU A CA 1
ATOM 1488 C C . GLU A 1 191 ? -5.566 -2.389 8.288 1.00 91.12 191 GLU A C 1
ATOM 1490 O O . GLU A 1 191 ? -5.030 -2.688 7.216 1.00 91.12 191 GLU A O 1
ATOM 1495 N N . LEU A 1 192 ? -6.466 -3.182 8.875 1.00 90.81 192 LEU A N 1
ATOM 1496 C CA . LEU A 1 192 ? -6.879 -4.476 8.332 1.00 90.81 192 LEU A CA 1
ATOM 1497 C C . LEU A 1 192 ? -7.635 -4.330 7.001 1.00 90.81 192 LEU A C 1
ATOM 1499 O O . LEU A 1 192 ? -7.299 -5.005 6.026 1.00 90.81 192 LEU A O 1
ATOM 1503 N N . ASP A 1 193 ? -8.567 -3.380 6.914 1.00 89.88 193 ASP A N 1
ATOM 1504 C CA . ASP A 1 193 ? -9.285 -3.049 5.679 1.00 89.88 193 ASP A CA 1
ATOM 1505 C C . ASP A 1 193 ? -8.325 -2.597 4.567 1.00 89.88 193 ASP A C 1
ATOM 1507 O O . ASP A 1 193 ? -8.531 -2.879 3.382 1.00 89.88 193 ASP A O 1
ATOM 1511 N N . ARG A 1 194 ? -7.260 -1.872 4.928 1.00 88.81 194 ARG A N 1
ATOM 1512 C CA . ARG A 1 194 ? -6.217 -1.476 3.981 1.00 88.81 194 ARG A CA 1
ATOM 1513 C C . ARG A 1 194 ? -5.446 -2.693 3.472 1.00 88.81 194 ARG A C 1
ATOM 1515 O O . ARG A 1 194 ? -5.247 -2.792 2.262 1.00 88.81 194 ARG A O 1
ATOM 1522 N N . LEU A 1 195 ? -5.059 -3.617 4.351 1.00 86.44 195 LEU A N 1
ATOM 1523 C CA . LEU A 1 195 ? -4.411 -4.869 3.951 1.00 86.44 195 LEU A CA 1
ATOM 1524 C C . LEU A 1 195 ? -5.300 -5.704 3.024 1.00 86.44 195 LEU A C 1
ATOM 1526 O O . LEU A 1 195 ? -4.798 -6.284 2.063 1.00 86.44 195 LEU A O 1
ATOM 1530 N N . ASP A 1 196 ? -6.612 -5.740 3.269 1.00 84.75 196 ASP A N 1
ATOM 1531 C CA . ASP A 1 196 ? -7.574 -6.423 2.398 1.00 84.75 196 ASP A CA 1
ATOM 1532 C C . ASP A 1 196 ? -7.621 -5.812 0.995 1.00 84.75 196 ASP A C 1
ATOM 1534 O O . ASP A 1 196 ? -7.602 -6.540 0.001 1.00 84.75 196 ASP A O 1
ATOM 1538 N N . ARG A 1 197 ? -7.598 -4.479 0.887 1.00 83.62 197 ARG A N 1
ATOM 1539 C CA . ARG A 1 197 ? -7.549 -3.783 -0.413 1.00 83.62 197 ARG A CA 1
ATOM 1540 C C . ARG A 1 197 ? -6.232 -3.969 -1.160 1.00 83.62 197 ARG A C 1
ATOM 1542 O O . ARG A 1 197 ? -6.211 -3.823 -2.378 1.00 83.62 197 ARG A O 1
ATOM 1549 N N . GLU A 1 198 ? -5.144 -4.242 -0.447 1.00 83.38 198 GLU A N 1
ATOM 1550 C CA . GLU A 1 198 ? -3.827 -4.498 -1.035 1.00 83.38 198 GLU A CA 1
ATOM 1551 C C . GLU A 1 198 ? -3.668 -5.954 -1.512 1.00 83.38 198 GLU A C 1
ATOM 1553 O O . GLU A 1 198 ? -2.678 -6.267 -2.177 1.00 83.38 198 GLU A O 1
ATOM 1558 N N . THR A 1 199 ? -4.629 -6.842 -1.218 1.00 83.38 199 THR A N 1
ATOM 1559 C CA . THR A 1 199 ? -4.598 -8.217 -1.731 1.00 83.38 199 THR A CA 1
ATOM 1560 C C . THR A 1 199 ? -4.647 -8.250 -3.254 1.00 83.38 199 THR A C 1
ATOM 1562 O O . THR A 1 199 ? -5.339 -7.476 -3.916 1.00 83.38 199 THR A O 1
ATOM 1565 N N . VAL A 1 200 ? -3.860 -9.159 -3.816 1.00 83.31 200 VAL A N 1
ATOM 1566 C CA . VAL A 1 200 ? -3.625 -9.249 -5.250 1.00 83.31 200 VAL A CA 1
ATOM 1567 C C . VAL A 1 200 ? -4.338 -10.475 -5.801 1.00 83.31 200 VAL A C 1
ATOM 1569 O O . VAL A 1 200 ? -4.071 -11.597 -5.371 1.00 83.31 200 VAL A O 1
ATOM 1572 N N . ASP A 1 201 ? -5.218 -10.259 -6.774 1.00 84.25 201 ASP A N 1
ATOM 1573 C CA . ASP A 1 201 ? -5.904 -11.325 -7.500 1.00 84.25 201 ASP A CA 1
ATOM 1574 C C . ASP A 1 201 ? -5.077 -11.796 -8.708 1.00 84.25 201 ASP A C 1
ATOM 1576 O O . ASP A 1 201 ? -4.551 -10.984 -9.475 1.00 84.25 201 ASP A O 1
ATOM 1580 N N . SER A 1 202 ? -4.963 -13.115 -8.872 1.00 81.81 202 SER A N 1
ATOM 1581 C CA . SER A 1 202 ? -4.213 -13.752 -9.959 1.00 81.81 202 SER A CA 1
ATOM 1582 C C . SER A 1 202 ? -4.799 -13.409 -11.327 1.00 81.81 202 SER A C 1
ATOM 1584 O O . SER A 1 202 ? -4.050 -13.057 -12.241 1.00 81.81 202 SER A O 1
ATOM 1586 N N . GLU A 1 203 ? -6.130 -13.386 -11.450 1.00 83.75 203 GLU A N 1
ATOM 1587 C CA . GLU A 1 203 ? -6.806 -13.028 -12.704 1.00 83.75 203 GLU A CA 1
ATOM 1588 C C . GLU A 1 203 ? -6.533 -11.568 -13.092 1.00 83.75 203 GLU A C 1
ATOM 1590 O O . GLU A 1 203 ? -6.229 -11.263 -14.249 1.00 83.75 203 GLU A O 1
ATOM 1595 N N . LEU A 1 204 ? -6.561 -10.658 -12.111 1.00 85.81 204 LEU A N 1
ATOM 1596 C CA . LEU A 1 204 ? -6.245 -9.246 -12.322 1.00 85.81 204 LEU A CA 1
ATOM 1597 C C . LEU A 1 204 ? -4.783 -9.051 -12.745 1.00 85.81 204 LEU A C 1
ATOM 1599 O O . LEU A 1 204 ? -4.508 -8.282 -13.669 1.00 85.81 204 LEU A O 1
ATOM 1603 N N . VAL A 1 205 ? -3.843 -9.748 -12.096 1.00 87.06 205 VAL A N 1
ATOM 1604 C CA . VAL A 1 205 ? -2.418 -9.700 -12.463 1.00 87.06 205 VAL A CA 1
ATOM 1605 C C . VAL A 1 205 ? -2.208 -10.232 -13.872 1.00 87.06 205 VAL A C 1
ATOM 1607 O O . VAL A 1 205 ? -1.492 -9.604 -14.652 1.00 87.06 205 VAL A O 1
ATOM 1610 N N . GLN A 1 206 ? -2.848 -11.346 -14.225 1.00 86.12 206 GLN A N 1
ATOM 1611 C CA . GLN A 1 206 ? -2.761 -11.915 -15.564 1.00 86.12 206 GLN A CA 1
ATOM 1612 C C . GLN A 1 206 ? -3.283 -10.934 -16.621 1.00 86.12 206 GLN A C 1
ATOM 1614 O O . GLN A 1 206 ? -2.596 -10.668 -17.610 1.00 86.12 206 GLN A O 1
ATOM 1619 N N . ALA A 1 207 ? -4.460 -10.346 -16.392 1.00 86.62 207 ALA A N 1
ATOM 1620 C CA . ALA A 1 207 ? -5.046 -9.357 -17.290 1.00 86.62 207 ALA A CA 1
ATOM 1621 C C . ALA A 1 207 ? -4.147 -8.119 -17.446 1.00 86.62 207 ALA A C 1
ATOM 1623 O O . ALA A 1 207 ? -3.925 -7.651 -18.566 1.00 86.62 207 ALA A O 1
ATOM 1624 N N . ALA A 1 208 ? -3.581 -7.621 -16.342 1.00 87.06 208 ALA A N 1
ATOM 1625 C CA . ALA A 1 208 ? -2.657 -6.494 -16.359 1.00 87.06 208 ALA A CA 1
ATOM 1626 C C . ALA A 1 208 ? -1.391 -6.820 -17.164 1.00 87.06 208 ALA A C 1
ATOM 1628 O O . ALA A 1 208 ? -1.037 -6.073 -18.075 1.00 87.06 208 ALA A O 1
ATOM 1629 N N . LEU A 1 209 ? -0.738 -7.954 -16.887 1.00 86.56 209 LEU A N 1
ATOM 1630 C CA . LEU A 1 209 ? 0.463 -8.386 -17.609 1.00 86.56 209 LEU A CA 1
ATOM 1631 C C . LEU A 1 209 ? 0.195 -8.616 -19.104 1.00 86.56 209 LEU A C 1
ATOM 1633 O O . LEU A 1 209 ? 1.055 -8.296 -19.925 1.00 86.56 209 LEU A O 1
ATOM 1637 N N . GLY A 1 210 ? -0.999 -9.090 -19.470 1.00 83.62 210 GLY A N 1
ATOM 1638 C CA . GLY A 1 210 ? -1.420 -9.222 -20.866 1.00 83.62 210 GLY A CA 1
ATOM 1639 C C . GLY A 1 210 ? -1.460 -7.885 -21.618 1.00 83.62 210 GLY A C 1
ATOM 1640 O O . GLY A 1 210 ? -1.095 -7.825 -22.790 1.00 83.62 210 GLY A O 1
ATOM 1641 N N . GLN A 1 211 ? -1.828 -6.796 -20.937 1.00 85.69 211 GLN A N 1
ATOM 1642 C CA . GLN A 1 211 ? -1.907 -5.449 -21.522 1.00 85.69 211 GLN A CA 1
ATOM 1643 C C . GLN A 1 211 ? -0.582 -4.675 -21.459 1.00 85.69 211 GLN A C 1
ATOM 1645 O O . GLN A 1 211 ? -0.409 -3.684 -22.172 1.00 85.69 211 GLN A O 1
ATOM 1650 N N . VAL A 1 212 ? 0.374 -5.110 -20.628 1.00 86.25 212 VAL A N 1
ATOM 1651 C CA . VAL A 1 212 ? 1.625 -4.374 -20.373 1.00 86.25 212 VAL A CA 1
ATOM 1652 C C . VAL A 1 212 ? 2.397 -4.079 -21.658 1.00 86.25 212 VAL A C 1
ATOM 1654 O O . VAL A 1 212 ? 2.893 -2.966 -21.802 1.00 86.25 212 VAL A O 1
ATOM 1657 N N . LYS A 1 213 ? 2.478 -5.012 -22.617 1.00 81.75 213 LYS A N 1
ATOM 1658 C CA . LYS A 1 213 ? 3.232 -4.775 -23.863 1.00 81.75 213 LYS A CA 1
ATOM 1659 C C . LYS A 1 213 ? 2.596 -3.694 -24.736 1.00 81.75 213 LYS A C 1
ATOM 1661 O O . LYS A 1 213 ? 3.317 -2.877 -25.304 1.00 81.75 213 LYS A O 1
ATOM 1666 N N . GLU A 1 214 ? 1.268 -3.664 -24.823 1.00 85.69 214 GLU A N 1
ATOM 1667 C CA . GLU A 1 214 ? 0.539 -2.644 -25.584 1.00 85.69 214 GLU A CA 1
ATOM 1668 C C . GLU A 1 214 ? 0.683 -1.268 -24.930 1.00 85.69 214 GLU A C 1
ATOM 1670 O O . GLU A 1 214 ? 1.057 -0.298 -25.594 1.00 85.69 214 GLU A O 1
ATOM 1675 N N . LEU A 1 215 ? 0.479 -1.200 -23.610 1.00 85.44 215 LEU A N 1
ATOM 1676 C CA . LEU A 1 215 ? 0.644 0.027 -22.831 1.00 85.44 215 LEU A CA 1
ATOM 1677 C C . LEU A 1 215 ? 2.077 0.555 -22.912 1.00 85.44 215 LEU A C 1
ATOM 1679 O O . LEU A 1 215 ? 2.288 1.746 -23.118 1.00 85.44 215 LEU A O 1
ATOM 1683 N N . PHE A 1 216 ? 3.069 -0.327 -22.798 1.00 84.31 216 PHE A N 1
ATOM 1684 C CA . PHE A 1 216 ? 4.473 0.049 -22.907 1.00 84.31 216 PHE A CA 1
ATOM 1685 C C . PHE A 1 216 ? 4.842 0.497 -24.325 1.00 84.31 216 PHE A C 1
ATOM 1687 O O . PHE A 1 216 ? 5.609 1.442 -24.496 1.00 84.31 216 PHE A O 1
ATOM 1694 N N . GLY A 1 217 ? 4.261 -0.128 -25.352 1.00 81.44 217 GLY A N 1
ATOM 1695 C CA . GLY A 1 217 ? 4.397 0.306 -26.741 1.00 81.44 217 GL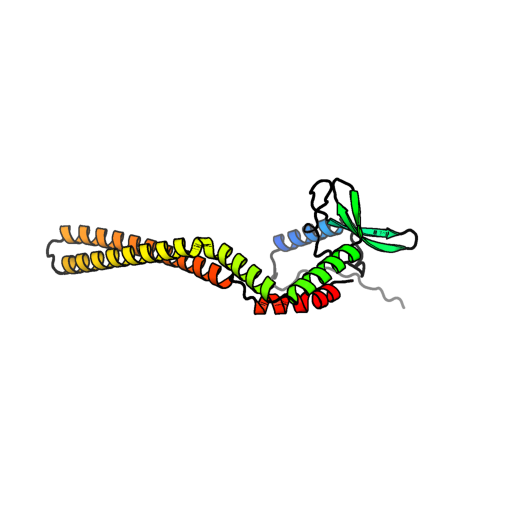Y A CA 1
ATOM 1696 C C . GLY A 1 217 ? 3.875 1.726 -26.973 1.00 81.44 217 GLY A C 1
ATOM 1697 O O . GLY A 1 217 ? 4.514 2.490 -27.689 1.00 81.44 217 GLY A O 1
ATOM 1698 N N . ALA A 1 218 ? 2.777 2.108 -26.314 1.00 83.06 218 ALA A N 1
ATOM 1699 C CA . ALA A 1 218 ? 2.215 3.459 -26.386 1.00 83.06 218 ALA A CA 1
ATOM 1700 C C . ALA A 1 218 ? 3.066 4.536 -25.676 1.00 83.06 218 ALA A C 1
ATOM 1702 O O . ALA A 1 218 ? 2.850 5.725 -25.902 1.00 83.06 218 ALA A O 1
ATOM 1703 N N . LEU A 1 219 ? 4.026 4.137 -24.831 1.00 73.88 219 LEU A N 1
ATOM 1704 C CA . LEU A 1 219 ? 4.981 5.040 -24.172 1.00 73.88 219 LEU A CA 1
ATOM 1705 C C . LEU A 1 219 ? 6.232 5.316 -25.021 1.00 73.88 219 LEU A C 1
ATOM 1707 O O . LEU A 1 219 ? 6.999 6.226 -24.686 1.00 73.88 219 LEU A O 1
ATOM 1711 N N . LYS A 1 220 ? 6.474 4.526 -26.080 1.00 64.69 220 LYS A N 1
ATOM 1712 C CA . LYS A 1 220 ? 7.606 4.748 -26.988 1.00 64.69 220 LYS A CA 1
ATOM 1713 C C . LYS A 1 220 ? 7.355 6.046 -27.783 1.00 64.69 220 LYS A C 1
ATOM 1715 O O . LYS A 1 220 ? 6.231 6.263 -28.232 1.00 64.69 220 LYS A O 1
ATOM 1720 N N . PRO A 1 221 ? 8.361 6.925 -27.902 1.00 56.72 221 PRO A N 1
ATOM 1721 C CA . PRO A 1 221 ? 8.185 8.271 -28.436 1.00 56.72 221 PRO A CA 1
ATOM 1722 C C . PRO A 1 221 ? 8.107 8.331 -29.966 1.00 56.72 221 PRO A C 1
ATOM 1724 O O . PRO A 1 221 ? 8.591 7.389 -30.637 1.00 56.72 221 PRO A O 1
#

Solvent-accessible surface area (backbone atoms only — not comparable to full-atom values): 12905 Å² total; per-residue (Å²): 142,81,88,79,81,80,79,91,76,90,72,86,74,95,62,85,74,92,62,59,66,70,62,53,52,51,49,51,50,54,49,53,60,58,63,69,53,91,66,92,59,89,62,91,60,62,68,65,56,83,56,45,61,71,44,59,36,89,88,82,62,46,55,16,40,64,46,76,46,72,47,98,86,69,51,77,43,57,24,35,32,26,81,86,79,65,48,71,44,54,36,65,65,55,50,52,56,48,46,54,51,45,43,60,49,41,74,32,63,72,60,39,47,52,52,30,52,54,49,39,51,62,68,47,62,55,45,72,57,52,56,53,49,46,56,48,41,55,49,52,46,52,51,49,51,54,54,45,52,54,50,51,57,50,55,72,72,54,85,56,71,73,59,46,54,55,51,51,52,51,48,52,52,47,50,50,52,44,52,54,41,55,49,52,42,51,54,54,50,52,53,51,54,47,50,59,69,66,53,61,55,49,69,59,52,35,55,49,38,66,44,44,57,59,58,54,56,72,48,59,94

Sequence (221 aa):
MGESGEEPRLVDAVWPAIVNEEKFQAVQRLMADKGQTHGSGASSIQHVYSLSRLVHCKRCGGKMDGESATGRLGSKYFCYRCGECLMRVAAHEVEDAIMDRLQLLAEDPELLDRLTAETNRKLQLDRPRMEREIAGLEKDLKEVKAMADILLDELISMDQQAGRSLVKNKLNDLGQQQMDLDHGLEEVQQELDRLDRETVDSELVQAALGQVKELFGALKP

Secondary structure (DSSP, 8-state):
----PPPPPP---SS--SS-HHHHHHHHHHHHHHHHSS--S--S-----TTTTTSB-TTT--BEEEEEEE-TTS-EEEEEEETTT--EEEHHHHHHHHHHHHHHHHT-HHHHHHHHHHHHHHHGGGHHHHHHHHHHHHHHHHHHHHHHHHHHHHHHH---HHHHHHHHHHHHHHHHHHHHHHHHHHHHHHHHHHHHHT---HHHHHHHHHHHHHHHHHT--

pLDDT: mean 84.34, std 12.92, range [36.62, 97.31]

Radius of gyration: 32.71 Å; Cα contacts (8 Å, |Δi|>4): 160; chains: 1; bounding box: 61×79×94 Å